Protein AF-A0A9P3NYS7-F1 (afdb_monomer)

Structure (mmCIF, N/CA/C/O backbone):
data_AF-A0A9P3NYS7-F1
#
_entry.id   AF-A0A9P3NYS7-F1
#
loop_
_atom_site.group_PDB
_atom_site.id
_atom_site.type_symbol
_atom_site.label_atom_id
_atom_site.label_alt_id
_atom_site.label_comp_id
_atom_site.label_asym_id
_atom_site.label_entity_id
_atom_site.label_seq_id
_atom_site.pdbx_PDB_ins_code
_atom_site.Cartn_x
_atom_site.Cartn_y
_atom_site.Cartn_z
_atom_site.occupancy
_atom_site.B_iso_or_equiv
_atom_site.auth_seq_id
_atom_site.auth_comp_id
_atom_site.auth_asym_id
_atom_site.auth_atom_id
_atom_site.pdbx_PDB_model_num
ATOM 1 N N . MET A 1 1 ? -21.510 -7.171 -17.165 1.00 50.06 1 MET A N 1
ATOM 2 C CA . MET A 1 1 ? -21.083 -6.187 -18.186 1.00 50.06 1 MET A CA 1
ATOM 3 C C . MET A 1 1 ? -20.053 -5.194 -17.631 1.00 50.06 1 MET A C 1
ATOM 5 O O . MET A 1 1 ? -18.873 -5.410 -17.861 1.00 50.06 1 MET A O 1
ATOM 9 N N . ALA A 1 2 ? -20.423 -4.185 -16.823 1.00 53.31 2 ALA A N 1
ATOM 10 C CA . ALA A 1 2 ? -19.478 -3.144 -16.363 1.00 53.31 2 ALA A CA 1
ATOM 11 C C . ALA A 1 2 ? -18.277 -3.664 -15.539 1.00 53.31 2 ALA A C 1
ATOM 13 O O . ALA A 1 2 ? -17.172 -3.147 -15.650 1.00 53.31 2 ALA A O 1
ATOM 14 N N . ALA A 1 3 ? -18.473 -4.710 -14.734 1.00 45.75 3 ALA A N 1
ATOM 15 C CA . ALA A 1 3 ? -17.411 -5.294 -13.912 1.00 45.75 3 ALA A CA 1
ATOM 16 C C . ALA A 1 3 ? -16.355 -6.063 -14.723 1.00 45.75 3 ALA A C 1
ATOM 18 O O . ALA A 1 3 ? -15.164 -5.930 -14.468 1.00 45.75 3 ALA A O 1
ATOM 19 N N . GLN A 1 4 ? -16.796 -6.824 -15.727 1.00 49.19 4 GLN A N 1
ATOM 20 C CA . GLN A 1 4 ? -15.910 -7.565 -16.630 1.00 49.19 4 GLN A CA 1
ATOM 21 C C . GLN A 1 4 ? -15.131 -6.612 -17.542 1.00 49.19 4 GLN A C 1
ATOM 23 O O . GLN A 1 4 ? -13.936 -6.801 -17.736 1.00 49.19 4 GLN A O 1
ATOM 28 N N . ALA A 1 5 ? -15.771 -5.539 -18.022 1.00 56.69 5 ALA A N 1
ATOM 29 C CA . ALA A 1 5 ? -15.103 -4.507 -18.813 1.00 56.69 5 ALA A CA 1
ATOM 30 C C . ALA A 1 5 ? -13.977 -3.809 -18.027 1.00 56.69 5 ALA A C 1
ATOM 32 O O . ALA A 1 5 ? -12.881 -3.621 -18.548 1.00 56.69 5 ALA A O 1
ATOM 33 N N . LYS A 1 6 ? -14.216 -3.483 -16.749 1.00 51.12 6 LYS A N 1
ATOM 34 C CA . LYS A 1 6 ? -13.203 -2.877 -15.870 1.00 51.12 6 LYS A CA 1
ATOM 35 C C . LYS A 1 6 ? -12.041 -3.831 -15.563 1.00 51.12 6 LYS A C 1
ATOM 37 O O . LYS A 1 6 ? -10.891 -3.403 -15.589 1.00 51.12 6 LYS A O 1
ATOM 42 N N . ALA A 1 7 ? -12.321 -5.114 -15.325 1.00 53.09 7 ALA A N 1
ATOM 43 C CA . ALA A 1 7 ? -11.287 -6.128 -15.102 1.00 53.09 7 ALA A CA 1
ATOM 44 C C . ALA A 1 7 ? -10.420 -6.362 -16.355 1.00 53.09 7 ALA A C 1
ATOM 46 O O . ALA A 1 7 ? -9.194 -6.416 -16.258 1.00 53.09 7 ALA A O 1
ATOM 47 N N . ALA A 1 8 ? -11.044 -6.423 -17.535 1.00 58.38 8 ALA A N 1
ATOM 48 C CA . ALA A 1 8 ? -10.343 -6.557 -18.810 1.00 58.38 8 ALA A CA 1
ATOM 49 C C . ALA A 1 8 ? -9.460 -5.335 -19.115 1.00 58.38 8 ALA A C 1
ATOM 51 O O . ALA A 1 8 ? -8.306 -5.498 -19.507 1.00 58.38 8 ALA A O 1
ATOM 52 N N . ALA A 1 9 ? -9.963 -4.120 -18.870 1.00 62.06 9 ALA A N 1
ATOM 53 C CA . ALA A 1 9 ? -9.181 -2.891 -19.011 1.00 62.06 9 ALA A CA 1
ATOM 54 C C . ALA A 1 9 ? -7.967 -2.878 -18.069 1.00 62.06 9 ALA A C 1
ATOM 56 O O . ALA A 1 9 ? -6.864 -2.506 -18.468 1.00 62.06 9 ALA A O 1
ATOM 57 N N . GLY A 1 10 ? -8.156 -3.347 -16.836 1.00 59.88 10 GLY A N 1
ATOM 58 C CA . GLY A 1 10 ? -7.081 -3.473 -15.868 1.00 59.88 10 GLY A CA 1
ATOM 59 C C . GLY A 1 10 ? -5.980 -4.423 -16.297 1.00 59.88 10 GLY A C 1
ATOM 60 O O . GLY A 1 10 ? -4.806 -4.063 -16.288 1.00 59.88 10 GLY A O 1
ATOM 61 N N . TYR A 1 11 ? -6.362 -5.619 -16.732 1.00 59.53 11 TYR A N 1
ATOM 62 C CA . TYR A 1 11 ? -5.430 -6.600 -17.272 1.00 59.53 11 TYR A CA 1
ATOM 63 C C . TYR A 1 11 ? -4.663 -6.061 -18.489 1.00 59.53 11 TYR A C 1
ATOM 65 O O . TYR A 1 11 ? -3.437 -6.172 -18.547 1.00 59.53 11 TYR A O 1
ATOM 73 N N . ALA A 1 12 ? -5.367 -5.408 -19.419 1.00 66.94 12 ALA A N 1
ATOM 74 C CA . ALA A 1 12 ? -4.769 -4.809 -20.606 1.00 66.94 12 ALA A CA 1
ATOM 75 C C . ALA A 1 12 ? -3.716 -3.750 -20.253 1.00 66.94 12 ALA A C 1
ATOM 77 O O . ALA A 1 12 ? -2.644 -3.755 -20.850 1.00 66.94 12 ALA A O 1
ATOM 78 N N . MET A 1 13 ? -3.968 -2.907 -19.244 1.00 66.19 13 MET A N 1
ATOM 79 C CA . MET A 1 13 ? -2.989 -1.921 -18.770 1.00 66.19 13 MET A CA 1
ATOM 80 C C . MET A 1 13 ? -1.739 -2.567 -18.150 1.00 66.19 13 MET A C 1
ATOM 82 O O . MET A 1 13 ? -0.619 -2.104 -18.381 1.00 66.19 13 MET A O 1
ATOM 86 N N . ARG A 1 14 ? -1.900 -3.661 -17.388 1.00 66.81 14 ARG A N 1
ATOM 87 C CA . ARG A 1 14 ? -0.759 -4.395 -16.806 1.00 66.81 14 ARG A CA 1
ATOM 88 C C . ARG A 1 14 ? 0.144 -4.967 -17.887 1.00 66.81 14 ARG A C 1
ATOM 90 O O . ARG A 1 14 ? 1.363 -4.800 -17.849 1.00 66.81 14 ARG A O 1
ATOM 97 N N . VAL A 1 15 ? -0.482 -5.606 -18.870 1.00 67.19 15 VAL A N 1
ATOM 98 C CA . VAL A 1 15 ? 0.206 -6.205 -20.010 1.00 67.19 15 VAL A CA 1
ATOM 99 C C . VAL A 1 15 ? 0.847 -5.112 -20.860 1.00 67.19 15 VAL A C 1
ATOM 101 O O . VAL A 1 15 ? 2.027 -5.232 -21.172 1.00 67.19 15 VAL A O 1
ATOM 104 N N . SER A 1 16 ? 0.141 -4.013 -21.154 1.00 77.00 16 SER A N 1
ATOM 105 C CA . SER A 1 16 ? 0.661 -2.932 -21.998 1.00 77.00 16 SER A CA 1
ATOM 106 C C . SER A 1 16 ? 1.911 -2.288 -21.404 1.00 77.00 16 SER A C 1
ATOM 108 O O . SER A 1 16 ? 2.883 -2.058 -22.123 1.00 77.00 16 SER A O 1
ATOM 110 N N . PHE A 1 17 ? 1.931 -2.048 -20.089 1.00 80.50 17 PHE A N 1
ATOM 111 C CA . PHE A 1 17 ? 3.100 -1.475 -19.425 1.00 80.50 17 PHE A CA 1
ATOM 112 C C . PHE A 1 17 ? 4.310 -2.419 -19.468 1.00 80.50 17 PHE A C 1
ATOM 114 O O . PHE A 1 17 ? 5.414 -1.988 -19.801 1.00 80.50 17 PHE A O 1
ATOM 121 N N . GLY A 1 18 ? 4.107 -3.712 -19.191 1.00 75.88 18 GLY A N 1
ATOM 122 C CA . GLY A 1 18 ? 5.165 -4.714 -19.318 1.00 75.88 18 GLY A CA 1
ATOM 123 C C . GLY A 1 18 ? 5.665 -4.851 -20.761 1.00 75.88 18 GLY A C 1
ATOM 124 O O . GLY A 1 18 ? 6.870 -4.925 -20.994 1.00 75.88 18 GLY A O 1
ATOM 125 N N . THR A 1 19 ? 4.765 -4.837 -21.750 1.00 84.19 19 THR A N 1
ATOM 126 C CA . THR A 1 19 ? 5.159 -4.869 -23.168 1.00 84.19 19 THR A CA 1
ATOM 127 C C . THR A 1 19 ? 5.900 -3.607 -23.587 1.00 84.19 19 THR A C 1
ATOM 129 O O . THR A 1 19 ? 6.805 -3.698 -24.409 1.00 84.19 19 THR A O 1
ATOM 132 N N . ALA A 1 20 ? 5.587 -2.450 -22.994 1.00 87.50 20 ALA A N 1
ATOM 133 C CA . ALA A 1 20 ? 6.312 -1.209 -23.242 1.00 87.50 20 ALA A CA 1
ATOM 134 C C . ALA A 1 20 ? 7.768 -1.297 -22.759 1.00 87.50 20 ALA A C 1
ATOM 136 O O . ALA A 1 20 ? 8.651 -0.786 -23.444 1.00 87.50 20 ALA A O 1
ATOM 137 N N . LEU A 1 21 ? 8.045 -2.005 -21.653 1.00 88.75 21 LEU A N 1
ATOM 138 C CA . LEU A 1 21 ? 9.420 -2.271 -21.208 1.00 88.75 21 LEU A CA 1
ATOM 139 C C . LEU A 1 21 ? 10.189 -3.063 -22.264 1.00 88.75 21 LEU A C 1
ATOM 141 O O . LEU A 1 21 ? 11.284 -2.672 -22.661 1.00 88.75 21 LEU A O 1
ATOM 145 N N . VAL A 1 22 ? 9.599 -4.161 -22.739 1.00 86.12 22 VAL A N 1
ATOM 146 C CA . VAL A 1 22 ? 10.216 -5.013 -23.763 1.00 86.12 22 VAL A CA 1
ATOM 147 C C . VAL A 1 22 ? 10.411 -4.232 -25.064 1.00 86.12 22 VAL A C 1
ATOM 149 O O . VAL A 1 22 ? 11.496 -4.265 -25.635 1.00 86.12 22 VAL A O 1
ATOM 152 N N . ALA A 1 23 ? 9.402 -3.473 -25.498 1.00 91.25 23 ALA A N 1
ATOM 153 C CA . ALA A 1 23 ? 9.482 -2.631 -26.687 1.00 91.25 23 ALA A CA 1
ATOM 154 C C . ALA A 1 23 ? 10.574 -1.559 -26.557 1.00 91.25 23 ALA A C 1
ATOM 156 O O . ALA A 1 23 ? 11.344 -1.371 -27.493 1.00 91.25 23 ALA A O 1
ATOM 157 N N . SER A 1 24 ? 10.6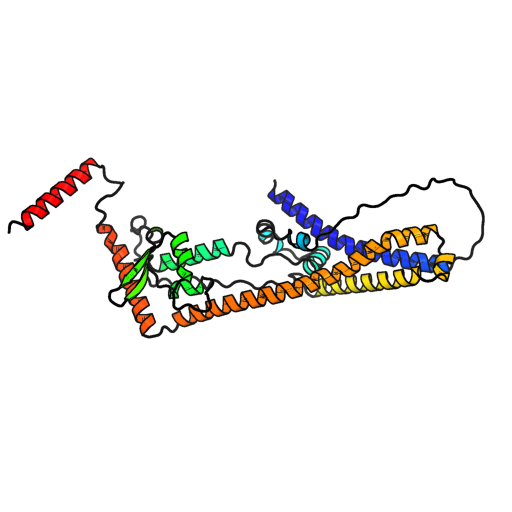94 -0.908 -25.394 1.00 92.12 24 SER A N 1
ATOM 158 C CA . SER A 1 24 ? 11.765 0.054 -25.106 1.00 92.12 24 SER A CA 1
ATOM 159 C C . SER A 1 24 ? 13.138 -0.591 -25.265 1.00 92.12 24 SER A C 1
ATOM 161 O O . SER A 1 24 ? 13.982 -0.053 -25.976 1.00 92.12 24 SER A O 1
ATOM 163 N N . VAL A 1 25 ? 13.350 -1.762 -24.659 1.00 91.94 25 VAL A N 1
ATOM 164 C CA . VAL A 1 25 ? 14.620 -2.495 -24.767 1.00 91.94 25 VAL A CA 1
ATOM 165 C C . VAL A 1 25 ? 14.914 -2.843 -26.226 1.00 91.94 25 VAL A C 1
ATOM 167 O O . VAL A 1 25 ? 16.001 -2.550 -26.716 1.00 91.94 25 VAL A O 1
ATOM 170 N N . VAL A 1 26 ? 13.945 -3.401 -26.955 1.00 93.69 26 VAL A N 1
ATOM 171 C CA . VAL A 1 26 ? 14.122 -3.755 -28.371 1.00 93.69 26 VAL A CA 1
ATOM 172 C C . VAL A 1 26 ? 14.483 -2.521 -29.200 1.00 93.69 26 VAL A C 1
ATOM 174 O O . VAL A 1 26 ? 15.495 -2.535 -29.892 1.00 93.69 26 VAL A O 1
ATOM 177 N N . VAL A 1 27 ? 13.728 -1.426 -29.080 1.00 93.19 27 VAL A N 1
ATOM 178 C CA . VAL A 1 27 ? 13.990 -0.184 -29.827 1.00 93.19 27 VAL A CA 1
ATOM 179 C C . VAL A 1 27 ? 15.383 0.365 -29.521 1.00 93.19 27 VAL A C 1
ATOM 181 O O . VAL A 1 27 ? 16.107 0.737 -30.446 1.00 93.19 27 VAL A O 1
ATOM 184 N N . VAL A 1 28 ? 15.788 0.389 -28.249 1.00 94.00 28 VAL A N 1
ATOM 185 C CA . VAL A 1 28 ? 17.102 0.889 -27.822 1.00 94.00 28 VAL A CA 1
ATOM 186 C C . VAL A 1 28 ? 18.230 0.046 -28.409 1.00 94.00 28 VAL A C 1
ATOM 188 O O . VAL A 1 28 ? 19.128 0.589 -29.050 1.00 94.00 28 VAL A O 1
ATOM 191 N N . TYR A 1 29 ? 18.183 -1.275 -28.243 1.00 92.88 29 TYR A N 1
ATOM 192 C CA . TYR A 1 29 ? 19.268 -2.150 -28.688 1.00 92.88 29 TYR A CA 1
ATOM 193 C C . TYR A 1 29 ? 19.311 -2.307 -30.211 1.00 92.88 29 TYR A C 1
ATOM 195 O O . TYR A 1 29 ? 20.401 -2.340 -30.779 1.00 92.88 29 TYR A O 1
ATOM 203 N N . THR A 1 30 ? 18.163 -2.299 -30.896 1.00 93.12 30 THR A N 1
ATOM 204 C CA . THR A 1 30 ? 18.124 -2.215 -32.363 1.00 93.12 30 THR A CA 1
ATOM 205 C C . THR A 1 30 ? 18.711 -0.892 -32.854 1.00 93.12 30 THR A C 1
ATOM 207 O O . THR A 1 30 ? 19.491 -0.893 -33.801 1.00 93.12 30 THR A O 1
ATOM 210 N N . SER A 1 31 ? 18.419 0.230 -32.189 1.00 91.06 31 SER A N 1
ATOM 211 C CA . SER A 1 31 ? 19.004 1.535 -32.536 1.00 91.06 31 SER A CA 1
ATOM 212 C C . SER A 1 31 ? 20.522 1.546 -32.354 1.00 91.06 31 SER A C 1
ATOM 214 O O . SER A 1 31 ? 21.243 2.001 -33.239 1.00 91.06 31 SER A O 1
ATOM 216 N N . ILE A 1 32 ? 21.024 0.995 -31.243 1.00 90.94 32 ILE A N 1
ATOM 217 C CA . ILE A 1 32 ? 22.466 0.840 -31.002 1.00 90.94 32 ILE A CA 1
ATOM 218 C C . ILE A 1 32 ? 23.101 -0.018 -32.103 1.00 90.94 32 ILE A C 1
ATOM 220 O O . ILE A 1 32 ? 24.104 0.384 -32.690 1.00 90.94 32 ILE A O 1
ATOM 224 N N . PHE A 1 33 ? 22.501 -1.168 -32.422 1.00 88.88 33 PHE A N 1
ATOM 225 C CA . PHE A 1 33 ? 22.996 -2.068 -33.463 1.00 88.88 33 PHE A CA 1
ATOM 226 C C . PHE A 1 33 ? 23.048 -1.394 -34.840 1.00 88.88 33 PHE A C 1
ATOM 228 O O . PHE A 1 33 ? 24.062 -1.494 -35.533 1.00 88.88 33 PHE A O 1
ATOM 235 N N . LEU A 1 34 ? 21.997 -0.663 -35.225 1.00 88.62 34 LEU A N 1
ATOM 236 C CA . LEU A 1 34 ? 21.957 0.085 -36.483 1.00 88.62 34 LEU A CA 1
ATOM 237 C C . LEU A 1 34 ? 23.040 1.165 -36.530 1.00 88.62 34 LEU A C 1
ATOM 239 O O . LEU A 1 34 ? 23.717 1.299 -37.546 1.00 88.62 34 LEU A O 1
ATOM 243 N N . LEU A 1 35 ? 23.262 1.902 -35.438 1.00 86.62 35 LEU A N 1
ATOM 244 C CA . LEU A 1 35 ? 24.331 2.905 -35.361 1.00 86.62 35 LEU A CA 1
ATOM 245 C C . LEU A 1 35 ? 25.737 2.284 -35.430 1.00 86.62 35 LEU A C 1
ATOM 247 O O . LEU A 1 35 ? 26.648 2.913 -35.960 1.00 86.62 35 LEU A O 1
ATOM 251 N N . MET A 1 36 ? 25.928 1.065 -34.916 1.00 84.31 36 MET A N 1
ATOM 252 C CA . MET A 1 36 ? 27.212 0.354 -34.990 1.00 84.31 36 MET A CA 1
ATOM 253 C C . MET A 1 36 ? 27.477 -0.227 -36.383 1.00 84.31 36 MET A C 1
ATOM 255 O O . MET A 1 36 ? 28.570 -0.068 -36.918 1.00 84.31 36 MET A O 1
ATOM 259 N N . THR A 1 37 ? 26.482 -0.871 -36.990 1.00 79.75 37 THR A N 1
ATOM 260 C CA . THR A 1 37 ? 26.612 -1.495 -38.319 1.00 79.75 37 THR A CA 1
ATOM 261 C C . THR A 1 37 ? 26.692 -0.470 -39.446 1.00 79.75 37 THR A C 1
ATOM 263 O O . THR A 1 37 ? 27.529 -0.606 -40.336 1.00 79.75 37 THR A O 1
ATOM 266 N N . SER A 1 38 ? 25.919 0.619 -39.370 1.00 67.06 38 SER A N 1
ATOM 267 C CA . SER A 1 38 ? 26.067 1.754 -40.298 1.00 67.06 38 SER A CA 1
ATOM 268 C C . SER A 1 38 ? 27.411 2.478 -40.155 1.00 67.06 38 SER A C 1
ATOM 270 O O . SER A 1 38 ? 27.811 3.206 -41.058 1.00 67.06 38 SER A O 1
ATOM 272 N N . ALA A 1 39 ? 28.160 2.252 -39.068 1.00 57.91 39 ALA A N 1
ATOM 273 C CA . ALA A 1 39 ? 29.508 2.791 -38.906 1.00 57.91 39 ALA A CA 1
ATOM 274 C C . ALA A 1 39 ? 30.606 1.973 -39.620 1.00 57.91 39 ALA A C 1
ATOM 276 O O . ALA A 1 39 ? 31.753 2.437 -39.644 1.00 57.91 39 ALA A O 1
ATOM 277 N N . GLN A 1 40 ? 30.272 0.798 -40.176 1.00 54.59 40 GLN A N 1
ATOM 278 C CA . GLN A 1 40 ? 31.221 -0.182 -40.729 1.00 54.59 40 GLN A CA 1
ATOM 279 C C . GLN A 1 40 ? 31.037 -0.469 -42.234 1.00 54.59 40 GLN A C 1
ATOM 281 O O . GLN A 1 40 ? 31.823 -1.219 -42.806 1.00 54.59 40 GLN A O 1
ATOM 286 N N . GLY A 1 41 ? 30.031 0.130 -42.880 1.00 47.16 41 GLY A N 1
ATOM 287 C CA . GLY A 1 41 ? 29.792 0.002 -44.318 1.00 47.16 41 GLY A CA 1
ATOM 288 C C . GLY A 1 41 ? 30.393 1.168 -45.094 1.00 47.16 41 GLY A C 1
ATOM 289 O O . GLY A 1 41 ? 29.846 2.266 -45.065 1.00 47.16 41 GLY A O 1
ATOM 290 N N . ASP A 1 42 ? 31.499 0.915 -45.788 1.00 48.31 42 ASP A N 1
ATOM 291 C CA . ASP A 1 42 ? 31.974 1.765 -46.877 1.00 48.31 42 ASP A CA 1
ATOM 292 C C . ASP A 1 42 ? 31.395 1.202 -48.182 1.00 48.31 42 ASP A C 1
ATOM 294 O O . ASP A 1 42 ? 31.680 0.061 -48.554 1.00 48.31 42 ASP A O 1
ATOM 298 N N . SER A 1 43 ? 30.496 1.940 -48.836 1.00 39.06 43 SER A N 1
ATOM 299 C CA . SER A 1 43 ? 30.151 1.738 -50.252 1.00 39.06 43 SER A CA 1
ATOM 300 C C . SER A 1 43 ? 29.484 2.991 -50.815 1.00 39.06 43 SER A C 1
ATOM 302 O O . SER A 1 43 ? 28.388 3.380 -50.407 1.00 39.06 43 SER A O 1
ATOM 304 N N . ASP A 1 44 ? 30.158 3.595 -51.786 1.00 41.03 44 ASP A N 1
ATOM 305 C CA . ASP A 1 44 ? 29.639 4.621 -52.680 1.00 41.03 44 ASP A CA 1
ATOM 306 C C . ASP A 1 44 ? 28.464 4.103 -53.539 1.00 41.03 44 ASP A C 1
ATOM 308 O O . ASP A 1 44 ? 28.528 3.015 -54.102 1.00 41.03 44 ASP A O 1
ATOM 312 N N . GLU A 1 45 ? 27.393 4.891 -53.694 1.00 42.38 45 GLU A N 1
ATOM 313 C CA . GLU A 1 45 ? 27.116 5.678 -54.913 1.00 42.38 45 GLU A CA 1
ATOM 314 C C . GLU A 1 45 ? 25.650 6.178 -55.017 1.00 42.38 45 GLU A C 1
ATOM 316 O O . GLU A 1 45 ? 24.679 5.432 -55.017 1.00 42.38 45 GLU A O 1
ATOM 321 N N . ARG A 1 46 ? 25.565 7.501 -55.241 1.00 41.00 46 ARG A N 1
ATOM 322 C CA . ARG A 1 46 ? 24.702 8.255 -56.182 1.00 41.00 46 ARG A CA 1
ATOM 323 C C . ARG A 1 46 ? 23.175 8.373 -55.981 1.00 41.00 46 ARG A C 1
ATOM 325 O O . ARG A 1 46 ? 22.370 7.558 -56.401 1.00 41.00 46 ARG A O 1
ATOM 332 N N . ARG A 1 47 ? 22.827 9.606 -55.574 1.00 41.50 47 ARG A N 1
ATOM 333 C CA . ARG A 1 47 ? 21.865 10.565 -56.180 1.00 41.50 47 ARG A CA 1
ATOM 334 C C . ARG A 1 47 ? 20.521 10.025 -56.705 1.00 41.50 47 ARG A C 1
ATOM 336 O O . ARG A 1 47 ? 20.428 9.537 -57.823 1.00 41.50 47 ARG A O 1
ATOM 343 N N . GLY A 1 48 ? 19.448 10.431 -56.022 1.00 35.81 48 GLY A N 1
ATOM 344 C CA . GLY A 1 48 ? 18.099 10.535 -56.586 1.00 35.81 48 GLY A CA 1
ATOM 345 C C . GLY A 1 48 ? 17.250 11.556 -55.824 1.00 35.81 48 GLY A C 1
ATOM 346 O O . GLY A 1 48 ? 17.130 11.483 -54.610 1.00 35.81 48 GLY A O 1
ATOM 347 N N . ARG A 1 49 ? 16.717 12.551 -56.542 1.00 42.56 49 ARG A N 1
ATOM 348 C CA . ARG A 1 49 ? 15.923 13.694 -56.052 1.00 42.56 49 ARG A CA 1
ATOM 349 C C . ARG A 1 49 ? 14.584 13.270 -55.431 1.00 42.56 49 ARG A C 1
ATOM 351 O O . ARG A 1 49 ? 13.891 12.440 -56.003 1.00 42.56 49 ARG A O 1
ATOM 358 N N . GLY A 1 50 ? 14.141 13.984 -54.393 1.00 33.38 50 GLY A N 1
ATOM 359 C CA . GLY A 1 50 ? 12.753 13.942 -53.920 1.00 33.38 50 GLY A CA 1
ATOM 360 C C . GLY A 1 50 ? 12.395 15.142 -53.043 1.00 33.38 50 GLY A C 1
ATOM 361 O O . GLY A 1 50 ? 12.904 15.278 -51.938 1.00 33.38 50 GLY A O 1
ATOM 362 N N . ARG A 1 51 ? 11.538 16.027 -53.567 1.00 42.59 51 ARG A N 1
ATOM 363 C CA . ARG A 1 51 ? 10.881 17.144 -52.862 1.00 42.59 51 ARG A CA 1
ATOM 364 C C . ARG A 1 51 ? 10.043 16.623 -51.687 1.00 42.59 51 ARG A C 1
ATOM 366 O O . ARG A 1 51 ? 9.317 15.652 -51.859 1.00 42.59 51 ARG A O 1
ATOM 373 N N . GLY A 1 52 ? 10.042 17.338 -50.562 1.00 32.47 52 GLY A N 1
ATOM 374 C CA . GLY A 1 52 ? 9.129 17.077 -49.449 1.00 32.47 52 GLY A CA 1
ATOM 375 C C . GLY A 1 52 ? 9.029 18.268 -48.501 1.00 32.47 52 GLY A C 1
ATOM 376 O O . GLY A 1 52 ? 10.035 18.804 -48.058 1.00 32.47 52 GLY A O 1
ATOM 377 N N . HIS A 1 53 ? 7.801 18.705 -48.269 1.00 34.59 53 HIS A N 1
ATOM 378 C CA . HIS A 1 53 ? 7.360 19.919 -47.590 1.00 34.59 53 HIS A CA 1
ATOM 379 C C . HIS A 1 53 ? 7.600 19.857 -46.065 1.00 34.59 53 HIS A C 1
ATOM 381 O O . HIS A 1 53 ? 7.293 18.847 -45.436 1.00 34.59 53 HIS A O 1
ATOM 387 N N . TYR A 1 54 ? 8.112 20.935 -45.460 1.00 34.28 54 TYR A N 1
ATOM 388 C CA . TYR A 1 54 ? 8.254 21.061 -44.004 1.00 34.28 54 TYR A CA 1
ATOM 389 C C . TYR A 1 54 ? 6.918 21.482 -43.373 1.00 34.28 54 TYR A C 1
ATOM 391 O O . TYR A 1 54 ? 6.514 22.634 -43.505 1.00 34.28 54 TYR A O 1
ATOM 399 N N . HIS A 1 55 ? 6.270 20.583 -42.628 1.00 32.50 55 HIS A N 1
ATOM 400 C CA . HIS A 1 55 ? 5.218 20.941 -41.672 1.00 32.50 55 HIS A CA 1
ATOM 401 C C . HIS A 1 55 ? 5.772 20.912 -40.244 1.00 32.50 55 HIS A C 1
ATOM 403 O O . HIS A 1 55 ? 6.310 19.907 -39.787 1.00 32.50 55 HIS A O 1
ATOM 409 N N . HIS A 1 56 ? 5.624 22.030 -39.533 1.00 34.41 56 HIS A N 1
ATOM 410 C CA . HIS A 1 56 ? 5.812 22.110 -38.088 1.00 34.41 56 HIS A CA 1
ATOM 411 C C . HIS A 1 56 ? 4.678 21.354 -37.380 1.00 34.41 56 HIS A C 1
ATOM 413 O O . HIS A 1 56 ? 3.537 21.809 -37.400 1.00 34.41 56 HIS A O 1
ATOM 419 N N . TYR A 1 57 ? 4.992 20.244 -36.709 1.00 32.28 57 TYR A N 1
ATOM 420 C CA . TYR A 1 57 ? 4.112 19.653 -35.699 1.00 32.28 57 TYR A CA 1
ATOM 421 C C . TYR A 1 57 ? 4.630 20.008 -34.305 1.00 32.28 57 TYR A C 1
ATOM 423 O O . TYR A 1 57 ? 5.608 19.451 -33.810 1.00 32.28 57 TYR A O 1
ATOM 431 N N . ARG A 1 58 ? 3.944 20.958 -33.668 1.00 35.22 58 ARG A N 1
ATOM 432 C CA . ARG A 1 58 ? 4.006 21.200 -32.227 1.00 35.22 58 ARG A CA 1
ATOM 433 C C . ARG A 1 58 ? 3.190 20.087 -31.563 1.00 35.22 58 ARG A C 1
ATOM 435 O O . ARG A 1 58 ? 1.966 20.088 -31.656 1.00 35.22 58 ARG A O 1
ATOM 442 N N . GLY A 1 59 ? 3.873 19.100 -30.987 1.00 29.41 59 GLY A N 1
ATOM 443 C CA . GLY A 1 59 ? 3.239 17.992 -30.269 1.00 29.41 59 GLY A CA 1
ATOM 444 C C . GLY A 1 59 ? 2.497 18.463 -29.008 1.00 29.41 59 GLY A C 1
ATOM 445 O O . GLY A 1 59 ? 2.812 19.535 -28.482 1.00 29.41 59 GLY A O 1
ATOM 446 N N . PRO A 1 60 ? 1.512 17.690 -28.517 1.00 29.78 60 PRO A N 1
ATOM 447 C CA . PRO A 1 60 ? 0.705 18.079 -27.371 1.00 29.78 60 PRO A CA 1
ATOM 448 C C . PRO A 1 60 ? 1.573 18.137 -26.113 1.00 29.78 60 PRO A C 1
ATOM 450 O O . PRO A 1 60 ? 2.243 17.169 -25.755 1.00 29.78 60 PRO A O 1
ATOM 453 N N . THR A 1 61 ? 1.548 19.270 -25.418 1.00 31.59 61 THR A N 1
ATOM 454 C CA . THR A 1 61 ? 2.072 19.379 -24.056 1.00 31.59 61 THR A CA 1
ATOM 455 C C . THR A 1 61 ? 1.082 18.704 -23.115 1.00 31.59 61 THR A C 1
ATOM 457 O O . THR A 1 61 ? 0.108 19.319 -22.683 1.00 31.59 61 THR A O 1
ATOM 460 N N . PHE A 1 62 ? 1.308 17.425 -22.820 1.00 29.23 62 PHE A N 1
ATOM 461 C CA . PHE A 1 62 ? 0.623 16.756 -21.721 1.00 29.23 62 PHE A CA 1
ATOM 462 C C . PHE A 1 62 ? 1.238 17.246 -20.411 1.00 29.23 62 PHE A C 1
ATOM 464 O O . PHE A 1 62 ? 2.329 16.832 -20.021 1.00 29.23 62 PHE A O 1
ATOM 471 N N . PHE A 1 63 ? 0.544 18.163 -19.741 1.00 31.50 63 PHE A N 1
ATOM 472 C CA . PHE A 1 63 ? 0.788 18.434 -18.332 1.00 31.50 63 PHE A CA 1
ATOM 473 C C . PHE A 1 63 ? 0.326 17.206 -17.541 1.00 31.50 63 PHE A C 1
ATOM 475 O O . PHE A 1 63 ? -0.859 17.041 -17.271 1.00 31.50 63 PHE A O 1
ATOM 482 N N . PHE A 1 64 ? 1.261 16.315 -17.209 1.00 32.88 64 PHE A N 1
ATOM 483 C CA . PHE A 1 64 ? 1.037 15.291 -16.196 1.00 32.88 64 PHE A CA 1
ATOM 484 C C . PHE A 1 64 ? 1.128 15.960 -14.828 1.00 32.88 64 PHE A C 1
ATOM 486 O O . PHE A 1 64 ? 2.205 16.378 -14.402 1.00 32.88 64 PHE A O 1
ATOM 493 N N . ASN A 1 65 ? -0.003 16.076 -14.139 1.00 29.77 65 ASN A N 1
ATOM 494 C CA . ASN A 1 65 ? 0.002 16.411 -12.727 1.00 29.77 65 ASN A CA 1
ATOM 495 C C . ASN A 1 65 ? 0.395 15.147 -11.950 1.00 29.77 65 ASN A C 1
ATOM 497 O O . ASN A 1 65 ? -0.277 14.123 -12.035 1.00 29.77 65 ASN A O 1
ATOM 501 N N . VAL A 1 66 ? 1.504 15.189 -11.212 1.00 36.47 66 VAL A N 1
ATOM 502 C CA . VAL A 1 66 ? 2.015 14.037 -10.441 1.00 36.47 66 VAL A CA 1
ATOM 503 C C . VAL A 1 66 ? 1.028 13.617 -9.342 1.00 36.47 66 VAL A C 1
ATOM 505 O O . VAL A 1 66 ? 1.016 12.461 -8.928 1.00 36.47 66 VAL A O 1
ATOM 508 N N . ALA A 1 67 ? 0.155 14.541 -8.923 1.00 38.12 67 ALA A N 1
ATOM 509 C CA . ALA A 1 67 ? -0.942 14.279 -8.000 1.00 38.12 67 ALA A CA 1
ATOM 510 C C . ALA A 1 67 ? -2.106 13.488 -8.636 1.00 38.12 67 ALA A C 1
ATOM 512 O O . ALA A 1 67 ? -2.815 12.799 -7.913 1.00 38.12 67 ALA A O 1
ATOM 513 N N . ASP A 1 68 ? -2.264 13.497 -9.968 1.00 37.72 68 ASP A N 1
ATOM 514 C CA . ASP A 1 68 ? -3.285 12.697 -10.676 1.00 37.72 68 ASP A CA 1
ATOM 515 C C . ASP A 1 68 ? -2.862 11.236 -10.901 1.00 37.72 68 ASP A C 1
ATOM 517 O O . ASP A 1 68 ? -3.690 10.385 -11.221 1.00 37.72 68 ASP A O 1
ATOM 521 N N . LEU A 1 69 ? -1.591 10.888 -10.658 1.00 45.19 69 LEU A N 1
ATOM 522 C CA . LEU A 1 69 ? -1.146 9.488 -10.622 1.00 45.19 69 LEU A CA 1
ATOM 523 C C . LEU A 1 69 ? -1.727 8.732 -9.406 1.00 45.19 69 LEU A C 1
ATOM 525 O O . LEU A 1 69 ? -1.753 7.502 -9.387 1.00 45.19 69 LEU A O 1
ATOM 529 N N . LEU A 1 70 ? -2.239 9.466 -8.409 1.00 44.84 70 LEU A N 1
ATOM 530 C CA . LEU A 1 70 ? -2.920 8.939 -7.222 1.00 44.84 70 LEU A CA 1
ATOM 531 C C . LEU A 1 70 ? -4.407 8.613 -7.473 1.00 44.84 70 LEU A C 1
ATOM 533 O O . LEU A 1 70 ? -5.046 7.998 -6.623 1.00 44.84 70 LEU A O 1
ATOM 537 N N . TRP A 1 71 ? -4.959 8.948 -8.649 1.00 41.06 71 TRP A N 1
ATOM 538 C CA . TRP A 1 71 ? -6.363 8.685 -9.014 1.00 41.06 71 TRP A CA 1
ATOM 539 C C . TRP A 1 71 ? -6.660 7.198 -9.322 1.00 41.06 71 TRP A C 1
ATOM 541 O O . TRP A 1 71 ? -7.812 6.813 -9.514 1.00 41.06 71 TRP A O 1
ATOM 551 N N . TYR A 1 72 ? -5.637 6.328 -9.329 1.00 40.81 72 TYR A N 1
ATOM 552 C CA . TYR A 1 72 ? -5.772 4.862 -9.439 1.00 40.81 72 TYR A CA 1
ATOM 553 C C . TYR A 1 72 ? -6.194 4.187 -8.110 1.00 40.81 72 TYR A C 1
ATOM 555 O O . TYR A 1 72 ? -6.323 2.967 -8.035 1.00 40.81 72 TYR A O 1
ATOM 563 N N . TRP A 1 73 ? -6.459 4.977 -7.064 1.00 46.53 73 TRP A N 1
ATOM 564 C CA . TRP A 1 73 ? -6.931 4.546 -5.744 1.00 46.53 73 TRP A CA 1
ATOM 565 C C . TRP A 1 73 ? -8.474 4.514 -5.650 1.00 46.53 73 TRP A C 1
ATOM 567 O O . TRP A 1 73 ? -9.047 4.999 -4.679 1.00 46.53 73 TRP A O 1
ATOM 577 N N . ASP A 1 74 ? -9.181 3.968 -6.650 1.00 41.72 74 ASP A N 1
ATOM 578 C CA . ASP A 1 74 ? -10.629 3.697 -6.531 1.00 41.72 74 ASP A CA 1
ATOM 579 C C . ASP A 1 74 ? -10.849 2.445 -5.645 1.00 41.72 74 ASP A C 1
ATOM 581 O O . ASP A 1 74 ? -10.450 1.341 -6.045 1.00 41.72 74 ASP A O 1
ATOM 585 N N . PRO A 1 75 ? -11.516 2.559 -4.474 1.00 40.62 75 PRO A N 1
ATOM 586 C CA . PRO A 1 75 ? -11.804 1.436 -3.572 1.00 40.62 75 PRO A CA 1
ATOM 587 C C . PRO A 1 75 ? -12.592 0.288 -4.227 1.00 40.62 75 PRO A C 1
ATOM 589 O O . PRO A 1 75 ? -12.628 -0.828 -3.712 1.00 40.62 75 PRO A O 1
ATOM 592 N N . GLY A 1 76 ? -13.256 0.530 -5.362 1.00 41.34 76 GLY A N 1
ATOM 593 C CA . GLY A 1 76 ? -14.035 -0.486 -6.070 1.00 41.34 76 GLY A CA 1
ATOM 594 C C . GLY A 1 76 ? -13.237 -1.393 -7.015 1.00 41.34 76 GLY A C 1
ATOM 595 O O . GLY A 1 76 ? -13.744 -2.451 -7.403 1.00 41.34 76 GLY A O 1
ATOM 596 N N . TYR A 1 77 ? -12.023 -1.000 -7.414 1.00 46.16 77 TYR A N 1
ATOM 597 C CA . TYR A 1 77 ? -11.274 -1.674 -8.480 1.00 46.16 77 TYR A CA 1
ATOM 598 C C . TYR A 1 77 ? -10.554 -2.945 -7.996 1.00 46.16 77 TYR A C 1
ATOM 600 O O . TYR A 1 77 ? -10.607 -3.985 -8.657 1.00 46.16 77 TYR A O 1
ATOM 608 N N . HIS A 1 78 ? -9.966 -2.911 -6.797 1.00 46.84 78 HIS A N 1
ATOM 609 C CA . HIS A 1 78 ? -9.250 -4.056 -6.220 1.00 46.84 78 HIS A CA 1
ATOM 610 C C . HIS A 1 78 ? -10.173 -5.125 -5.618 1.00 46.84 78 HIS A C 1
ATOM 612 O O . HIS A 1 78 ? -9.819 -6.306 -5.629 1.00 46.84 78 HIS A O 1
ATOM 618 N N . ARG A 1 79 ? -11.388 -4.746 -5.190 1.00 49.38 79 ARG A N 1
ATOM 619 C CA . ARG A 1 79 ? -12.352 -5.647 -4.532 1.00 49.38 79 ARG A CA 1
ATOM 620 C C . ARG A 1 79 ? -12.676 -6.904 -5.331 1.00 49.38 79 ARG A C 1
ATOM 622 O O . ARG A 1 79 ? -12.912 -7.962 -4.761 1.00 49.38 79 ARG A O 1
ATOM 629 N N . ARG A 1 80 ? -12.737 -6.776 -6.661 1.00 45.72 80 ARG A N 1
ATOM 630 C CA . ARG A 1 80 ? -13.214 -7.839 -7.562 1.00 45.72 80 ARG A CA 1
ATOM 631 C C . ARG A 1 80 ? -12.096 -8.610 -8.256 1.00 45.72 80 ARG A C 1
ATOM 633 O O . ARG A 1 80 ? -12.317 -9.728 -8.691 1.00 45.72 80 ARG A O 1
ATOM 640 N N . VAL A 1 81 ? -10.911 -8.014 -8.353 1.00 47.59 81 VAL A N 1
ATOM 641 C CA . VAL A 1 81 ? -9.760 -8.595 -9.059 1.00 47.59 81 VAL A CA 1
ATOM 642 C C . VAL A 1 81 ? -8.912 -9.470 -8.120 1.00 47.59 81 VAL A C 1
ATOM 644 O O . VAL A 1 81 ? -8.236 -10.390 -8.573 1.00 47.59 81 VAL A O 1
ATOM 647 N N . ARG A 1 82 ? -8.988 -9.239 -6.800 1.00 48.47 82 ARG A N 1
ATOM 648 C CA . ARG A 1 82 ? -8.219 -9.981 -5.789 1.00 48.47 82 ARG A CA 1
ATOM 649 C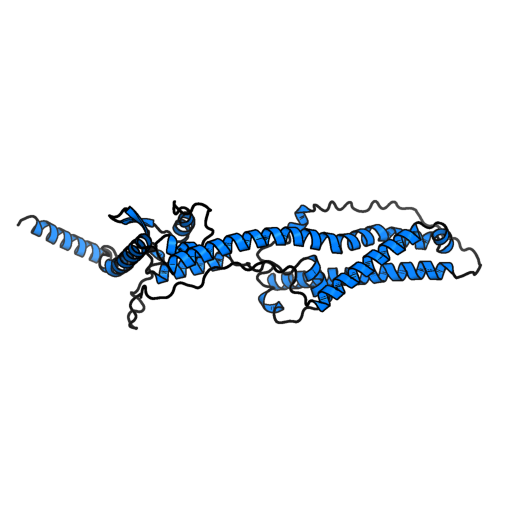 C . ARG A 1 82 ? -8.658 -11.442 -5.618 1.00 48.47 82 ARG A C 1
ATOM 651 O O . ARG A 1 82 ? -7.804 -12.288 -5.382 1.00 48.47 82 ARG A O 1
ATOM 658 N N . SER A 1 83 ? -9.951 -11.751 -5.763 1.00 46.81 83 SER A N 1
ATOM 659 C CA . SER A 1 83 ? -10.481 -13.101 -5.502 1.00 46.81 83 SER A CA 1
ATOM 660 C C . SER A 1 83 ? -10.163 -14.126 -6.595 1.00 46.81 83 SER A C 1
ATOM 662 O O . SER A 1 83 ? -10.035 -15.304 -6.287 1.00 46.81 83 SER A O 1
ATOM 664 N N . GLU A 1 84 ? -10.016 -13.705 -7.856 1.00 43.41 84 GLU A N 1
ATOM 665 C CA . GLU A 1 84 ? -9.710 -14.621 -8.971 1.00 43.41 84 GLU A CA 1
ATOM 666 C C . GLU A 1 84 ? -8.204 -14.741 -9.265 1.00 43.41 84 GLU A C 1
ATOM 668 O O . GLU A 1 84 ? -7.759 -15.774 -9.760 1.00 43.41 84 GLU A O 1
ATOM 673 N N . LEU A 1 85 ? -7.392 -13.722 -8.948 1.00 47.81 85 LEU A N 1
ATOM 674 C CA . LEU A 1 85 ? -5.968 -13.698 -9.315 1.00 47.81 85 LEU A CA 1
ATOM 675 C C . LEU A 1 85 ? -5.015 -14.316 -8.282 1.00 47.81 85 LEU A C 1
ATOM 677 O O . LEU A 1 85 ? -3.904 -14.671 -8.660 1.00 47.81 85 LEU A O 1
ATOM 681 N N . GLN A 1 86 ? -5.413 -14.491 -7.016 1.00 48.41 86 GLN A N 1
ATOM 682 C CA . GLN A 1 86 ? -4.543 -15.126 -6.007 1.00 48.41 86 GLN A CA 1
ATOM 683 C C . GLN A 1 86 ? -4.239 -16.608 -6.299 1.00 48.41 86 GLN A C 1
ATOM 685 O O . GLN A 1 86 ? -3.279 -17.149 -5.761 1.00 48.41 86 GLN A O 1
ATOM 690 N N . LEU A 1 87 ? -5.029 -17.260 -7.159 1.00 47.59 87 LEU A N 1
ATOM 691 C CA . LEU A 1 87 ? -4.870 -18.677 -7.502 1.00 47.59 87 LEU A CA 1
ATOM 692 C C . LEU A 1 87 ? -4.031 -18.920 -8.765 1.00 47.59 87 LEU A C 1
ATOM 694 O O . LEU A 1 87 ? -3.720 -20.069 -9.072 1.00 47.59 87 LEU A O 1
ATOM 698 N N . ARG A 1 88 ? -3.662 -17.869 -9.511 1.00 61.25 88 ARG A N 1
ATOM 699 C CA . ARG A 1 88 ? -2.914 -17.995 -10.768 1.00 61.25 88 ARG A CA 1
ATOM 700 C C . ARG A 1 88 ? -1.505 -17.439 -10.610 1.00 61.25 88 ARG A C 1
ATOM 702 O O . ARG A 1 88 ? -1.316 -16.326 -10.131 1.00 61.25 88 ARG A O 1
ATOM 709 N N . GLU A 1 89 ? -0.508 -18.190 -11.073 1.00 66.12 89 GLU A N 1
ATOM 710 C CA . GLU A 1 89 ? 0.859 -17.680 -11.147 1.00 66.12 89 GLU A CA 1
ATOM 711 C C . GLU A 1 89 ? 0.930 -16.433 -12.039 1.00 66.12 89 GLU A C 1
ATOM 713 O O . GLU A 1 89 ? 0.552 -16.471 -13.213 1.00 66.12 89 GLU A O 1
ATOM 718 N N . MET A 1 90 ? 1.457 -15.336 -11.487 1.00 68.44 90 MET A N 1
ATOM 719 C CA . MET A 1 90 ? 1.607 -14.072 -12.212 1.00 68.44 90 MET A CA 1
ATOM 720 C C . MET A 1 90 ? 2.513 -14.246 -13.429 1.00 68.44 90 MET A C 1
ATOM 722 O O . MET A 1 90 ? 3.605 -14.823 -13.332 1.00 68.44 90 MET A O 1
ATOM 726 N N . THR A 1 91 ? 2.118 -13.699 -14.574 1.00 80.56 91 THR A N 1
ATOM 727 C CA . THR A 1 91 ? 2.996 -13.663 -15.754 1.00 80.56 91 THR A CA 1
ATOM 728 C C . THR A 1 91 ? 4.181 -12.710 -15.535 1.00 80.56 91 THR A C 1
ATOM 730 O O . THR A 1 91 ? 4.197 -11.909 -14.596 1.00 80.56 91 THR A O 1
ATOM 733 N N . PHE A 1 92 ? 5.219 -12.780 -16.380 1.00 82.50 92 PHE A N 1
ATOM 734 C CA . PHE A 1 92 ? 6.358 -11.852 -16.282 1.00 82.50 92 PHE A CA 1
ATOM 735 C C . PHE A 1 92 ? 5.912 -10.388 -16.421 1.00 82.50 92 PHE A C 1
ATOM 737 O O . PHE A 1 92 ? 6.316 -9.547 -15.626 1.00 82.50 92 PHE A O 1
ATOM 744 N N . LEU A 1 93 ? 5.024 -10.093 -17.374 1.00 78.25 93 LEU A N 1
ATOM 745 C CA . LEU A 1 93 ? 4.522 -8.736 -17.611 1.00 78.25 93 LEU A CA 1
ATOM 746 C C . LEU A 1 93 ? 3.688 -8.222 -16.428 1.00 78.25 93 LEU A C 1
ATOM 748 O O . LEU A 1 93 ? 3.850 -7.079 -16.008 1.00 78.25 93 LEU A O 1
ATOM 752 N N . GLU A 1 94 ? 2.868 -9.087 -15.826 1.00 75.06 94 GLU A N 1
ATOM 753 C CA . GLU A 1 94 ? 2.160 -8.776 -14.578 1.00 75.06 94 GLU A CA 1
ATOM 754 C C . GLU A 1 94 ? 3.125 -8.554 -13.409 1.00 75.06 94 GLU A C 1
ATOM 756 O O . GLU A 1 94 ? 2.886 -7.681 -12.581 1.00 75.06 94 GLU A O 1
ATOM 761 N N . SER A 1 95 ? 4.237 -9.293 -13.362 1.00 82.81 95 SER A N 1
ATOM 762 C CA . SER A 1 95 ? 5.281 -9.118 -12.344 1.00 82.81 95 SER A CA 1
ATOM 763 C C . SER A 1 95 ? 6.002 -7.775 -12.494 1.00 82.81 95 SER A C 1
ATOM 765 O O . SER A 1 95 ? 6.276 -7.114 -11.495 1.00 82.81 95 SER A O 1
ATOM 767 N N . VAL A 1 96 ? 6.272 -7.341 -13.733 1.00 81.75 96 VAL A N 1
ATOM 768 C CA . VAL A 1 96 ? 6.822 -6.007 -14.035 1.00 81.75 96 VAL A CA 1
ATOM 769 C C . VAL A 1 96 ? 5.855 -4.917 -13.572 1.00 81.75 96 VAL A C 1
ATOM 771 O O . VAL A 1 96 ? 6.266 -3.967 -12.909 1.00 81.75 96 VAL A O 1
ATOM 774 N N . PHE A 1 97 ? 4.564 -5.068 -13.873 1.00 83.50 97 PHE A N 1
ATOM 775 C CA . PHE A 1 97 ? 3.546 -4.125 -13.418 1.00 83.50 97 PHE A CA 1
ATOM 776 C C . PHE A 1 97 ? 3.445 -4.081 -11.886 1.00 83.50 97 PHE A C 1
ATOM 778 O O . PHE A 1 97 ? 3.476 -2.999 -11.307 1.00 83.50 97 PHE A O 1
ATOM 785 N N . SER A 1 98 ? 3.370 -5.241 -11.227 1.00 81.88 98 SER A N 1
ATOM 786 C CA . SER A 1 98 ? 3.315 -5.365 -9.763 1.00 81.88 98 SER A CA 1
ATOM 787 C C . SER A 1 98 ? 4.536 -4.737 -9.088 1.00 81.88 98 SER A C 1
ATOM 789 O O . SER A 1 98 ? 4.407 -4.056 -8.074 1.00 81.88 98 SER A O 1
ATOM 791 N N . PHE A 1 99 ? 5.725 -4.878 -9.676 1.00 88.00 99 PHE A N 1
ATOM 792 C CA . PHE A 1 99 ? 6.926 -4.214 -9.178 1.00 88.00 99 PHE A CA 1
ATOM 793 C C . PHE A 1 99 ? 6.797 -2.680 -9.200 1.00 88.00 99 PHE A C 1
ATOM 795 O O . PHE A 1 99 ? 7.085 -2.025 -8.195 1.00 88.00 99 PHE A O 1
ATOM 802 N N . VAL A 1 100 ? 6.338 -2.105 -10.316 1.00 85.50 100 VAL A N 1
ATOM 803 C CA . VAL A 1 100 ? 6.245 -0.645 -10.483 1.00 85.50 100 VAL A CA 1
ATOM 804 C C . VAL A 1 100 ? 5.078 -0.060 -9.681 1.00 85.50 100 VAL A C 1
ATOM 806 O O . VAL A 1 100 ? 5.278 0.874 -8.902 1.00 85.50 100 VAL A O 1
ATOM 809 N N . PHE A 1 101 ? 3.880 -0.629 -9.816 1.00 82.06 101 PHE A N 1
ATOM 810 C CA . PHE A 1 101 ? 2.633 -0.045 -9.310 1.00 82.06 101 PHE A CA 1
ATOM 811 C C . PHE A 1 101 ? 2.072 -0.727 -8.054 1.00 82.06 101 PHE A C 1
ATOM 813 O O . PHE A 1 101 ? 1.325 -0.097 -7.309 1.00 82.06 101 PHE A O 1
ATOM 820 N N . GLY A 1 102 ? 2.452 -1.974 -7.771 1.00 81.88 102 GLY A N 1
ATOM 821 C CA . GLY A 1 102 ? 1.888 -2.774 -6.680 1.00 81.88 102 GLY A CA 1
ATOM 822 C C . GLY A 1 102 ? 0.588 -3.497 -7.047 1.00 81.88 102 GLY A C 1
ATOM 823 O O . GLY A 1 102 ? 0.111 -3.439 -8.183 1.00 81.88 102 GLY A O 1
ATOM 824 N N . ASP A 1 103 ? 0.019 -4.191 -6.059 1.00 78.25 103 ASP A N 1
ATOM 825 C CA . ASP A 1 103 ? -1.070 -5.162 -6.263 1.00 78.25 103 ASP A CA 1
ATOM 826 C C . ASP A 1 103 ? -2.432 -4.717 -5.695 1.00 78.25 103 ASP A C 1
ATOM 828 O O . ASP A 1 103 ? -3.467 -5.322 -5.996 1.00 78.25 103 ASP A O 1
ATOM 832 N N . GLY A 1 104 ? -2.461 -3.591 -4.976 1.00 75.19 104 GLY A N 1
ATOM 833 C CA . GLY A 1 104 ? -3.671 -2.968 -4.432 1.00 75.19 104 GLY A CA 1
ATOM 834 C C . GLY A 1 104 ? -3.741 -2.958 -2.911 1.00 75.19 104 GLY A C 1
ATOM 835 O O . GLY A 1 104 ? -2.822 -3.411 -2.235 1.00 75.19 104 GLY A O 1
ATOM 836 N N . ASP A 1 105 ? -4.848 -2.430 -2.381 1.00 78.38 105 ASP A N 1
ATOM 837 C CA . ASP A 1 105 ? -5.057 -2.296 -0.936 1.00 78.38 105 ASP A CA 1
ATOM 838 C C . ASP A 1 105 ? -5.297 -3.661 -0.263 1.00 78.38 105 ASP A C 1
ATOM 840 O O . ASP A 1 105 ? -6.315 -4.318 -0.538 1.00 78.38 105 ASP A O 1
ATOM 844 N N . PRO A 1 106 ? -4.404 -4.111 0.646 1.00 81.00 106 PRO A N 1
ATOM 845 C CA . PRO A 1 106 ? -4.594 -5.355 1.375 1.00 81.00 106 PRO A CA 1
ATOM 846 C C . PRO A 1 106 ? -5.762 -5.284 2.371 1.00 81.00 106 PRO A C 1
ATOM 848 O O . PRO A 1 106 ? -6.249 -6.340 2.783 1.00 81.00 106 PRO A O 1
ATOM 851 N N . ASN A 1 107 ? -6.226 -4.082 2.717 1.00 82.69 107 ASN A N 1
ATOM 852 C CA . ASN A 1 107 ? -7.294 -3.800 3.670 1.00 82.69 107 ASN A CA 1
ATOM 853 C C . ASN A 1 107 ? -8.576 -3.282 2.994 1.00 82.69 107 ASN A C 1
ATOM 855 O O . ASN A 1 107 ? -9.397 -2.652 3.663 1.00 82.69 107 ASN A O 1
ATOM 859 N N . ASP A 1 108 ? -8.794 -3.536 1.698 1.00 79.19 108 ASP A N 1
ATOM 860 C CA . ASP A 1 108 ? -10.090 -3.209 1.088 1.00 79.19 108 ASP A CA 1
ATOM 861 C C . ASP A 1 108 ? -11.240 -3.899 1.844 1.00 79.19 108 ASP A C 1
ATOM 863 O O . ASP A 1 108 ? -11.136 -5.039 2.299 1.00 79.19 108 ASP A O 1
ATOM 867 N N . GLY A 1 109 ? -12.348 -3.184 2.019 1.00 79.69 109 GLY A N 1
ATOM 868 C CA . GLY A 1 109 ? -13.470 -3.657 2.828 1.00 79.69 109 GLY A CA 1
ATOM 869 C C . GLY A 1 109 ? -13.236 -3.601 4.346 1.00 79.69 109 GLY A C 1
ATOM 870 O O . GLY A 1 109 ? -14.083 -4.079 5.107 1.00 79.69 109 GLY A O 1
ATOM 871 N N . ARG A 1 110 ? -12.114 -3.019 4.802 1.00 85.81 110 ARG A N 1
ATOM 872 C CA . ARG A 1 110 ? -11.742 -2.855 6.220 1.00 85.81 110 ARG A CA 1
ATOM 873 C C . ARG A 1 110 ? -12.885 -2.342 7.071 1.00 85.81 110 ARG A C 1
ATOM 875 O O . ARG A 1 110 ? -13.143 -2.890 8.134 1.00 85.81 110 ARG A O 1
ATOM 882 N N . GLU A 1 111 ? -13.547 -1.289 6.612 1.00 86.81 111 GLU A N 1
ATOM 883 C CA . GLU A 1 111 ? -14.542 -0.583 7.410 1.00 86.81 111 GLU A CA 1
ATOM 884 C C . GLU A 1 111 ? -15.779 -1.448 7.637 1.00 86.81 111 GLU A C 1
ATOM 886 O O . GLU A 1 111 ? -16.263 -1.591 8.756 1.00 86.81 111 GLU A O 1
ATOM 891 N N . GLN A 1 112 ? -16.244 -2.110 6.577 1.00 88.25 112 GLN A N 1
ATOM 892 C CA . GLN A 1 112 ? -17.373 -3.028 6.636 1.00 88.25 112 GLN A CA 1
ATOM 893 C C . GLN A 1 112 ? -17.051 -4.230 7.529 1.00 88.25 112 GLN A C 1
ATOM 895 O O . GLN A 1 112 ? -17.886 -4.644 8.333 1.00 88.25 112 GLN A O 1
ATOM 900 N N . HIS A 1 113 ? -15.836 -4.777 7.413 1.00 88.00 113 HIS A N 1
ATOM 901 C CA . HIS A 1 113 ? -15.387 -5.866 8.273 1.00 88.00 113 HIS A CA 1
ATOM 902 C C . HIS A 1 113 ? -15.301 -5.425 9.738 1.00 88.00 113 HIS A C 1
ATOM 904 O O . HIS A 1 113 ? -15.832 -6.108 10.610 1.00 88.00 113 HIS A O 1
ATOM 910 N N . ARG A 1 114 ? -14.719 -4.251 10.000 1.00 91.50 114 ARG A N 1
ATOM 911 C CA . ARG A 1 114 ? -14.597 -3.662 11.335 1.00 91.50 114 ARG A CA 1
ATOM 912 C C . ARG A 1 114 ? -15.955 -3.499 12.007 1.00 91.50 114 ARG A C 1
ATOM 914 O O . ARG A 1 114 ? -16.147 -4.013 13.104 1.00 91.50 114 ARG A O 1
ATOM 921 N N . TRP A 1 115 ? -16.922 -2.866 11.339 1.00 92.19 115 TRP A N 1
ATOM 922 C CA . TRP A 1 115 ? -18.269 -2.704 11.895 1.00 92.19 115 TRP A CA 1
ATOM 923 C C . TRP A 1 115 ? -18.960 -4.039 12.148 1.00 92.19 115 TRP A C 1
ATOM 925 O O . TRP A 1 115 ? -19.593 -4.211 13.186 1.00 92.19 115 TRP A O 1
ATOM 935 N N . LYS A 1 116 ? -18.796 -5.017 11.251 1.00 91.00 116 LYS A N 1
ATOM 936 C CA . LYS A 1 116 ? -19.339 -6.365 11.452 1.00 91.00 116 LYS A CA 1
ATOM 937 C C . LYS A 1 116 ? -18.773 -7.021 12.717 1.00 91.00 116 LYS A C 1
ATOM 939 O O . LYS A 1 116 ? -19.543 -7.571 13.500 1.00 91.00 116 LYS A O 1
ATOM 944 N N . VAL A 1 117 ? -17.459 -6.939 12.923 1.00 91.31 117 VAL A N 1
ATOM 945 C CA . VAL A 1 117 ? -16.779 -7.513 14.095 1.00 91.31 117 VAL A CA 1
ATOM 946 C C . VAL A 1 117 ? -17.192 -6.797 15.384 1.00 91.31 117 VAL A C 1
ATOM 948 O O . VAL A 1 117 ? -17.471 -7.463 16.376 1.00 91.31 117 VAL A O 1
ATOM 951 N N . ILE A 1 118 ? -17.314 -5.465 15.368 1.00 93.06 118 ILE A N 1
ATOM 952 C CA . ILE A 1 118 ? -17.807 -4.689 16.519 1.00 93.06 118 ILE A CA 1
ATOM 953 C C . ILE A 1 118 ? -19.245 -5.090 16.869 1.00 93.06 118 ILE A C 1
ATOM 955 O O . ILE A 1 118 ? -19.547 -5.339 18.033 1.00 93.06 118 ILE A O 1
ATOM 959 N N . GLY A 1 119 ? -20.124 -5.202 15.870 1.00 91.31 119 GLY A N 1
ATOM 960 C CA . GLY A 1 119 ? -21.504 -5.639 16.078 1.00 91.31 119 GLY A CA 1
ATOM 961 C C . GLY A 1 119 ? -21.589 -7.053 16.663 1.00 91.31 119 GLY A C 1
ATOM 962 O O . GLY A 1 119 ? -22.376 -7.292 17.578 1.00 91.31 119 GLY A O 1
ATOM 963 N N . GLU A 1 120 ? -20.745 -7.979 16.192 1.00 89.44 120 GLU A N 1
ATOM 964 C CA . GLU A 1 120 ? -20.645 -9.329 16.762 1.00 89.44 120 GLU A CA 1
ATOM 965 C C . GLU A 1 120 ? -20.116 -9.307 18.203 1.00 89.44 120 GLU A C 1
ATOM 967 O O . GLU A 1 120 ? -20.675 -9.990 19.061 1.00 89.44 120 GLU A O 1
ATOM 972 N N . ALA A 1 121 ? -19.098 -8.492 18.496 1.00 90.75 121 ALA A N 1
ATOM 973 C CA . ALA A 1 121 ? -18.557 -8.336 19.843 1.00 90.75 121 ALA A CA 1
ATOM 974 C C . ALA A 1 121 ? -19.627 -7.815 20.816 1.00 90.75 121 ALA A C 1
ATOM 976 O O . ALA A 1 121 ? -19.854 -8.428 21.858 1.00 90.75 121 ALA A O 1
ATOM 977 N N . ILE A 1 122 ? -20.356 -6.758 20.447 1.00 90.69 122 ILE A N 1
ATOM 978 C CA . ILE A 1 122 ? -21.449 -6.197 21.256 1.00 90.69 122 ILE A CA 1
ATOM 979 C C . ILE A 1 122 ? -22.564 -7.229 21.465 1.00 90.69 122 ILE A C 1
ATOM 981 O O . ILE A 1 122 ? -23.024 -7.438 22.589 1.00 90.69 122 ILE A O 1
ATOM 985 N N . SER A 1 123 ? -22.982 -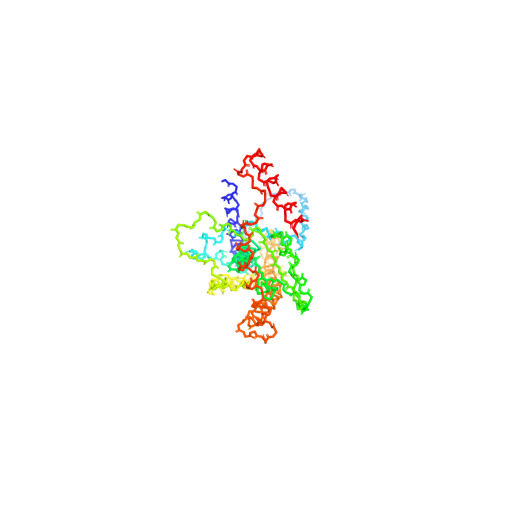7.914 20.398 1.00 86.69 123 SER A N 1
ATOM 986 C CA . SER A 1 123 ? -24.048 -8.918 20.475 1.00 86.69 123 SER A CA 1
ATOM 987 C C . SER A 1 123 ? -23.641 -10.122 21.337 1.00 86.69 123 SER A C 1
ATOM 989 O O . SER A 1 123 ? -24.439 -10.607 22.136 1.00 86.69 123 SER A O 1
ATOM 991 N N . SER A 1 124 ? -22.371 -10.547 21.278 1.00 85.62 124 SER A N 1
ATOM 992 C CA . SER A 1 124 ? -21.829 -11.628 22.121 1.00 85.62 124 SER A CA 1
ATOM 993 C C . SER A 1 124 ? -21.837 -11.305 23.621 1.00 85.62 124 SER A C 1
ATOM 995 O O . SER A 1 124 ? -21.830 -12.213 24.452 1.00 85.62 124 SER A O 1
ATOM 997 N N . ARG A 1 125 ? -21.894 -10.014 23.970 1.00 86.62 125 ARG A N 1
ATOM 998 C CA . ARG A 1 125 ? -22.004 -9.503 25.341 1.00 86.62 125 ARG A CA 1
ATOM 999 C C . ARG A 1 125 ? -23.437 -9.167 25.753 1.00 86.62 125 ARG A C 1
ATOM 1001 O O . ARG A 1 125 ? -23.639 -8.508 26.763 1.00 86.62 125 ARG A O 1
ATOM 1008 N N . GLY A 1 126 ? -24.446 -9.596 24.992 1.00 82.75 126 GLY A N 1
ATOM 1009 C CA . GLY A 1 126 ? -25.845 -9.291 25.307 1.00 82.75 126 GLY A CA 1
ATOM 1010 C C . GLY A 1 126 ? -26.182 -7.806 25.152 1.00 82.75 126 GLY A C 1
ATOM 1011 O O . GLY A 1 126 ? -27.073 -7.304 25.827 1.00 82.75 126 GLY A O 1
ATOM 1012 N N . GLY A 1 127 ? -25.446 -7.090 24.294 1.00 86.69 127 GLY A N 1
ATOM 1013 C CA . GLY A 1 127 ? -25.727 -5.707 23.921 1.00 86.69 127 GLY A CA 1
ATOM 1014 C C . GLY A 1 127 ? -25.473 -4.656 25.000 1.00 86.69 127 GLY A C 1
ATOM 1015 O O . GLY A 1 127 ? -25.938 -3.531 24.843 1.00 86.69 127 GLY A O 1
ATOM 1016 N N . VAL A 1 128 ? -24.738 -4.984 26.065 1.00 90.75 128 VAL A N 1
ATOM 1017 C CA . VAL A 1 128 ? -24.163 -4.006 27.000 1.00 90.75 128 VAL A CA 1
ATOM 1018 C C . VAL A 1 128 ? -22.673 -4.293 27.127 1.00 90.75 128 VAL A C 1
ATOM 1020 O O . VAL A 1 128 ? -22.289 -5.419 27.428 1.00 90.75 128 VAL A O 1
ATOM 1023 N N . VAL A 1 129 ? -21.833 -3.288 26.885 1.00 92.31 129 VAL A N 1
ATOM 1024 C CA . VAL A 1 129 ? -20.369 -3.442 26.876 1.00 92.31 129 VAL A CA 1
ATOM 1025 C C . VAL A 1 129 ? -19.671 -2.306 27.608 1.00 92.31 129 VAL A C 1
ATOM 1027 O O . VAL A 1 129 ? -20.151 -1.169 27.640 1.00 92.31 129 VAL A O 1
ATOM 1030 N N . ALA A 1 130 ? -18.503 -2.601 28.174 1.00 93.06 130 ALA A N 1
ATOM 1031 C CA . ALA A 1 130 ? -17.562 -1.570 28.602 1.00 93.06 130 ALA A CA 1
ATOM 1032 C C . ALA A 1 130 ? -16.727 -1.073 27.407 1.00 93.06 130 ALA A C 1
ATOM 1034 O O . ALA A 1 130 ? -16.450 -1.838 26.480 1.00 93.06 130 ALA A O 1
ATOM 1035 N N . ALA A 1 131 ? -16.257 0.181 27.442 1.00 93.19 131 ALA A N 1
ATOM 1036 C CA . ALA A 1 131 ? -15.426 0.739 26.365 1.00 93.19 131 ALA A CA 1
ATOM 1037 C C . ALA A 1 131 ? -14.211 -0.142 26.039 1.00 93.19 131 ALA A C 1
ATOM 1039 O O . ALA A 1 131 ? -13.892 -0.389 24.876 1.00 93.19 131 ALA A O 1
ATOM 1040 N N . GLN A 1 132 ? -13.587 -0.677 27.090 1.00 92.44 132 GLN A N 1
ATOM 1041 C CA . GLN A 1 132 ? -12.395 -1.509 27.017 1.00 92.44 132 GLN A CA 1
ATOM 1042 C C . GLN A 1 132 ? -12.631 -2.817 26.248 1.00 92.44 132 GLN A C 1
ATOM 1044 O O . GLN A 1 132 ? -11.693 -3.316 25.641 1.00 92.44 132 GLN A O 1
ATOM 1049 N N . GLU A 1 133 ? -13.855 -3.362 26.225 1.00 91.62 133 GLU A N 1
ATOM 1050 C CA . GLU A 1 133 ? -14.173 -4.593 25.479 1.00 91.62 133 GLU A CA 1
ATOM 1051 C C . GLU A 1 133 ? -14.218 -4.367 23.964 1.00 91.62 133 GLU A C 1
ATOM 1053 O O . GLU A 1 133 ? -13.960 -5.290 23.194 1.00 91.62 133 GLU A O 1
ATOM 1058 N N . ILE A 1 134 ? -14.523 -3.139 23.538 1.00 94.50 134 ILE A N 1
ATOM 1059 C CA . ILE A 1 134 ? -14.614 -2.762 22.122 1.00 94.50 134 ILE A CA 1
ATOM 1060 C C . ILE A 1 134 ? -13.329 -2.084 21.629 1.00 94.50 134 ILE A C 1
ATOM 1062 O O . ILE A 1 134 ? -13.031 -2.128 20.436 1.00 94.50 134 ILE A O 1
ATOM 1066 N N . ALA A 1 135 ? -12.531 -1.516 22.537 1.00 93.06 135 ALA A N 1
ATOM 1067 C CA . ALA A 1 135 ? -11.265 -0.851 22.237 1.00 93.06 135 ALA A CA 1
ATOM 1068 C C . ALA A 1 135 ? -10.338 -1.623 21.266 1.00 93.06 135 ALA A C 1
ATOM 1070 O O . ALA A 1 135 ? -9.815 -0.990 20.345 1.00 93.06 135 ALA A O 1
ATOM 1071 N N . PRO A 1 136 ? -10.175 -2.964 21.355 1.00 93.25 136 PRO A N 1
ATOM 1072 C CA . PRO A 1 136 ? -9.310 -3.707 20.433 1.00 93.25 136 PRO A CA 1
ATOM 1073 C C . PRO A 1 136 ? -9.758 -3.689 18.963 1.00 93.25 136 PRO A C 1
ATOM 1075 O O . PRO A 1 136 ? -8.984 -4.074 18.087 1.00 93.25 136 PRO A O 1
ATOM 1078 N N . TYR A 1 137 ? -10.989 -3.260 18.674 1.00 93.50 137 TYR A N 1
ATOM 1079 C CA . TYR A 1 137 ? -11.549 -3.189 17.322 1.00 93.50 137 TYR A CA 1
ATOM 1080 C C . TYR A 1 137 ? -11.572 -1.767 16.747 1.00 93.50 137 TYR A C 1
ATOM 1082 O O . TYR A 1 137 ? -11.995 -1.571 15.606 1.00 93.50 137 TYR A O 1
ATOM 1090 N N . LEU A 1 138 ? -11.129 -0.771 17.518 1.00 92.25 138 LEU A N 1
ATOM 1091 C CA . LEU A 1 138 ? -11.224 0.645 17.173 1.00 92.25 138 LEU A CA 1
ATOM 1092 C C . LEU A 1 138 ? -9.862 1.272 16.862 1.00 92.25 138 LEU A C 1
ATOM 1094 O O . LEU A 1 138 ? -8.797 0.696 17.097 1.00 92.25 138 LEU A O 1
ATOM 1098 N N . ASP A 1 139 ? -9.920 2.476 16.295 1.00 88.94 139 ASP A N 1
ATOM 1099 C CA . ASP A 1 139 ? -8.768 3.364 16.165 1.00 88.94 139 ASP A CA 1
ATOM 1100 C C . ASP A 1 139 ? -8.665 4.196 17.444 1.00 88.94 139 ASP A C 1
ATOM 1102 O O . ASP A 1 139 ? -9.412 5.152 17.641 1.00 88.94 139 ASP A O 1
ATOM 1106 N N . LEU A 1 140 ? -7.774 3.786 18.346 1.00 88.25 140 LEU A N 1
ATOM 1107 C CA . LEU A 1 140 ? -7.663 4.395 19.668 1.00 88.25 140 LEU A CA 1
ATOM 1108 C C . LEU A 1 140 ? -6.828 5.679 19.620 1.00 88.25 140 LEU A C 1
ATOM 1110 O O . LEU A 1 140 ? -5.726 5.636 19.068 1.00 88.25 140 LEU A O 1
ATOM 1114 N N . PRO A 1 141 ? -7.293 6.799 20.199 1.00 86.25 141 PRO A N 1
ATOM 1115 C CA . PRO A 1 141 ? -6.442 7.963 20.442 1.00 86.25 141 PRO A CA 1
ATOM 1116 C C . PRO A 1 141 ? -5.321 7.621 21.438 1.00 86.25 141 PRO A C 1
ATOM 1118 O O . PRO A 1 141 ? -5.365 6.582 22.095 1.00 86.25 141 PRO A O 1
ATOM 1121 N N . GLU A 1 142 ? -4.314 8.491 21.551 1.00 81.12 142 GLU A N 1
ATOM 1122 C CA . GLU A 1 142 ? -3.244 8.321 22.549 1.00 81.12 142 GLU A CA 1
ATOM 1123 C C . GLU A 1 142 ? -3.802 8.342 23.977 1.00 81.12 142 GLU A C 1
ATOM 1125 O O . GLU A 1 142 ? -3.450 7.491 24.792 1.00 81.12 142 GLU A O 1
ATOM 1130 N N . ASP A 1 143 ? -4.735 9.256 24.255 1.00 84.50 143 ASP A N 1
ATOM 1131 C CA . ASP A 1 143 ? -5.452 9.297 2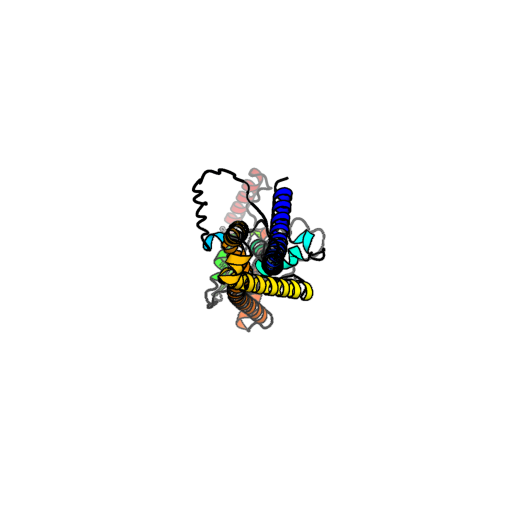5.524 1.00 84.50 143 ASP A CA 1
ATOM 1132 C C . ASP A 1 143 ? -6.778 8.531 25.441 1.00 84.50 143 ASP A C 1
ATOM 1134 O O . ASP A 1 143 ? -7.754 8.969 24.826 1.00 84.50 143 ASP A O 1
ATOM 1138 N N . THR A 1 144 ? -6.816 7.369 26.089 1.00 84.00 144 THR A N 1
ATOM 1139 C CA . THR A 1 144 ? -8.001 6.503 26.159 1.00 84.00 144 THR A CA 1
ATOM 1140 C C . THR A 1 144 ? -8.873 6.766 27.389 1.00 84.00 144 THR A C 1
ATOM 1142 O O . THR A 1 144 ? -9.941 6.160 27.508 1.00 84.00 144 THR A O 1
ATOM 1145 N N . SER A 1 145 ? -8.471 7.684 28.275 1.00 81.88 145 SER A N 1
ATOM 1146 C CA . SER A 1 145 ? -9.112 7.923 29.577 1.00 81.88 145 SER A CA 1
ATOM 1147 C C . SER A 1 145 ? -10.553 8.415 29.452 1.00 81.88 145 SER A C 1
ATOM 1149 O O . SER A 1 145 ? -11.406 8.063 30.262 1.00 81.88 145 SER A O 1
ATOM 1151 N N . HIS A 1 146 ? -10.841 9.203 28.415 1.00 83.75 146 HIS A N 1
ATOM 1152 C CA . HIS A 1 146 ? -12.154 9.815 28.202 1.00 83.75 146 HIS A CA 1
ATOM 1153 C C . HIS A 1 146 ? -13.157 8.928 27.452 1.00 83.75 146 HIS A C 1
ATOM 1155 O O . HIS A 1 146 ? -14.281 9.358 27.215 1.00 83.75 146 HIS A O 1
ATOM 1161 N N . GLU A 1 147 ? -12.772 7.713 27.042 1.00 90.81 147 GLU A N 1
ATOM 1162 C CA . GLU A 1 147 ? -13.635 6.762 26.314 1.00 90.81 147 GLU A CA 1
ATOM 1163 C C . GLU A 1 147 ? -14.308 7.354 25.042 1.00 90.81 147 GLU A C 1
ATOM 1165 O O . GLU A 1 147 ? -15.208 6.751 24.456 1.00 90.81 147 GLU A O 1
ATOM 1170 N N . SER A 1 148 ? -13.821 8.503 24.542 1.00 90.12 148 SER A N 1
ATOM 1171 C CA . SER A 1 148 ? -14.371 9.251 23.395 1.00 90.12 148 SER A CA 1
ATOM 1172 C C . SER A 1 148 ? -14.364 8.452 22.093 1.00 90.12 148 SER A C 1
ATOM 1174 O O . SER A 1 148 ? -15.161 8.707 21.191 1.00 90.12 148 SER A O 1
ATOM 1176 N N . TYR A 1 149 ? -13.495 7.444 22.003 1.00 91.62 149 TYR A N 1
ATOM 1177 C CA . TYR A 1 149 ? -13.441 6.508 20.883 1.00 91.62 149 TYR A CA 1
ATOM 1178 C C . TYR A 1 149 ? -14.730 5.686 20.718 1.00 91.62 149 TYR A C 1
ATOM 1180 O O . TYR A 1 149 ? -14.926 5.079 19.668 1.00 91.62 149 TYR A O 1
ATOM 1188 N N . MET A 1 150 ? -15.625 5.674 21.712 1.00 93.94 150 MET A N 1
ATOM 1189 C CA . MET A 1 150 ? -16.918 4.993 21.631 1.00 93.94 150 MET A CA 1
ATOM 1190 C C . MET A 1 150 ? -17.982 5.787 20.858 1.00 93.94 150 MET A C 1
ATOM 1192 O O . MET A 1 150 ? -18.948 5.199 20.376 1.00 93.94 150 MET A O 1
ATOM 1196 N N . LEU A 1 151 ? -17.817 7.105 20.683 1.00 92.44 151 LEU A N 1
ATOM 1197 C CA . LEU A 1 151 ? -18.825 7.962 20.037 1.00 92.44 151 LEU A CA 1
ATOM 1198 C C . LEU A 1 151 ? -19.241 7.479 18.635 1.00 92.44 151 LEU A C 1
ATOM 1200 O O . LEU A 1 151 ? -20.446 7.384 18.391 1.00 92.44 151 LEU A O 1
ATOM 1204 N N . PRO A 1 152 ? -18.314 7.099 17.730 1.00 92.94 152 PRO A N 1
ATOM 1205 C CA . PRO A 1 152 ? -18.699 6.584 16.418 1.00 92.94 152 PRO A CA 1
ATOM 1206 C C . PRO A 1 152 ? -19.497 5.277 16.507 1.00 92.94 152 PRO A C 1
ATOM 1208 O O . PRO A 1 152 ? -20.398 5.047 15.708 1.00 92.94 152 PRO A O 1
ATOM 1211 N N . VAL A 1 153 ? -19.206 4.427 17.499 1.00 94.75 153 VAL A N 1
ATOM 1212 C CA . VAL A 1 153 ? -19.922 3.161 17.720 1.00 94.75 153 VAL A CA 1
ATOM 1213 C C . VAL A 1 153 ? -21.351 3.426 18.188 1.00 94.75 153 VAL A C 1
ATOM 1215 O O . VAL A 1 153 ? -22.285 2.794 17.694 1.00 94.75 153 VAL A O 1
ATOM 1218 N N . LEU A 1 154 ? -21.534 4.388 19.099 1.00 94.00 154 LEU A N 1
ATOM 1219 C CA . LEU A 1 154 ? -22.858 4.810 19.562 1.00 94.00 154 LEU A CA 1
ATOM 1220 C C . LEU A 1 154 ? -23.700 5.362 18.419 1.00 94.00 154 LEU A C 1
ATOM 1222 O O . LEU A 1 154 ? -24.869 5.012 18.311 1.00 94.00 154 LEU A O 1
ATOM 1226 N N . GLN A 1 155 ? -23.102 6.1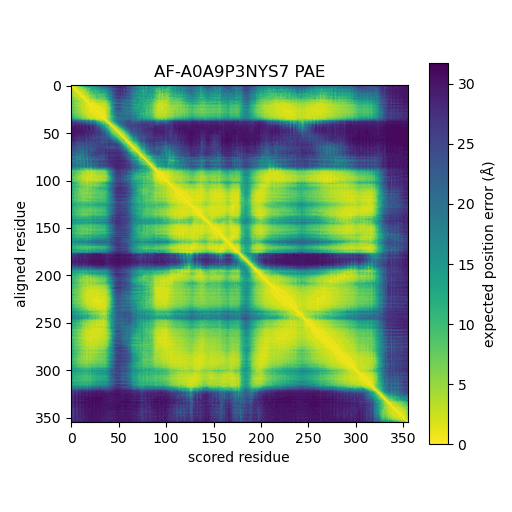61 17.538 1.00 92.56 155 GLN A N 1
ATOM 1227 C CA . GLN A 1 155 ? -23.786 6.685 16.359 1.00 92.56 155 GLN A CA 1
ATOM 1228 C C . GLN A 1 155 ? -24.151 5.572 15.368 1.00 92.56 155 GLN A C 1
ATOM 1230 O O . GLN A 1 155 ? -25.286 5.516 14.902 1.00 92.56 155 GLN A O 1
ATOM 1235 N N . GLN A 1 156 ? -23.218 4.658 15.083 1.00 92.19 156 GLN A N 1
ATOM 1236 C CA . GLN A 1 156 ? -23.413 3.591 14.099 1.00 92.19 156 GLN A CA 1
ATOM 1237 C C . GLN A 1 156 ? -24.480 2.570 14.523 1.00 92.19 156 GLN A C 1
ATOM 1239 O O . GLN A 1 156 ? -25.250 2.103 13.684 1.00 92.19 156 GLN A O 1
ATOM 1244 N N . PHE A 1 157 ? -24.525 2.210 15.809 1.00 92.62 157 PHE A N 1
ATOM 1245 C CA . PHE A 1 157 ? -25.431 1.182 16.342 1.00 92.62 157 PHE A CA 1
ATOM 1246 C C . PHE A 1 157 ? -26.563 1.736 17.215 1.00 92.62 157 PHE A C 1
ATOM 1248 O O . PHE A 1 157 ? -27.273 0.956 17.847 1.00 92.62 157 PHE A O 1
ATOM 1255 N N . GLN A 1 158 ? -26.736 3.062 17.242 1.00 90.00 158 GLN A N 1
ATOM 1256 C CA . GLN A 1 158 ? -27.749 3.769 18.039 1.00 90.00 158 GLN A CA 1
ATOM 1257 C C . GLN A 1 158 ? -27.705 3.382 19.527 1.00 90.00 158 GLN A C 1
ATOM 1259 O O . GLN A 1 158 ? -28.722 3.083 20.152 1.00 90.00 158 GLN A O 1
ATOM 1264 N N . GLY A 1 159 ? -26.493 3.333 20.079 1.00 90.69 159 GLY A N 1
ATOM 1265 C CA . GLY A 1 159 ? -26.268 3.001 21.481 1.00 90.69 159 GLY A CA 1
ATOM 1266 C C . GLY A 1 159 ? -26.406 4.205 22.411 1.00 90.69 159 GLY A C 1
ATOM 1267 O O . GLY A 1 159 ? -26.274 5.355 21.991 1.00 90.69 159 GLY A O 1
ATOM 1268 N N . THR A 1 160 ? -26.614 3.936 23.697 1.00 91.75 160 THR A N 1
ATOM 1269 C CA . THR A 1 160 ? -26.714 4.951 24.751 1.00 91.75 160 THR A CA 1
ATOM 1270 C C . THR A 1 160 ? -25.720 4.681 25.885 1.00 91.75 160 THR A C 1
ATOM 1272 O O . THR A 1 160 ? -25.521 3.525 26.275 1.00 91.75 160 THR A O 1
ATOM 1275 N N . PRO A 1 161 ? -25.062 5.723 26.426 1.00 91.88 161 PRO A N 1
ATOM 1276 C CA . PRO A 1 161 ? -24.230 5.579 27.609 1.00 91.88 161 PRO A CA 1
ATOM 1277 C C . PRO A 1 161 ? -25.104 5.422 28.860 1.00 91.88 161 PRO A C 1
ATOM 1279 O O . PRO A 1 161 ? -26.103 6.116 29.036 1.00 91.88 161 PRO A O 1
ATOM 1282 N N . LEU A 1 162 ? -24.701 4.522 29.747 1.00 87.50 162 LEU A N 1
ATOM 1283 C CA . LEU A 1 162 ? -25.302 4.271 31.049 1.00 87.50 162 LEU A CA 1
ATOM 1284 C C . LEU A 1 162 ? -24.229 4.417 32.118 1.00 87.50 162 LEU A C 1
ATOM 1286 O O . LEU A 1 162 ? -23.094 3.998 31.914 1.00 87.50 162 LEU A O 1
ATOM 1290 N N . VAL A 1 163 ? -24.600 4.957 33.272 1.00 88.38 163 VAL A N 1
ATOM 1291 C CA . VAL A 1 163 ? -23.708 5.072 34.428 1.00 88.38 163 VAL A CA 1
ATOM 1292 C C . VAL A 1 163 ? -24.253 4.190 35.549 1.00 88.38 163 VAL A C 1
ATOM 1294 O O . VAL A 1 163 ? -25.473 4.044 35.691 1.00 88.38 163 VAL A O 1
ATOM 1297 N N . ASP A 1 164 ? -23.373 3.533 36.299 1.00 82.50 164 ASP A N 1
ATOM 1298 C CA . ASP A 1 164 ? -23.758 2.843 37.530 1.00 82.50 164 ASP A CA 1
ATOM 1299 C C . ASP A 1 164 ? -23.562 3.698 38.784 1.00 82.50 164 ASP A C 1
ATOM 1301 O O . ASP A 1 164 ? -22.992 4.786 38.756 1.00 82.50 164 ASP A O 1
ATOM 1305 N N . ASP A 1 165 ? -24.022 3.164 39.912 1.00 81.69 165 ASP A N 1
ATOM 1306 C CA . ASP A 1 165 ? -23.926 3.812 41.221 1.00 81.69 165 ASP A CA 1
ATOM 1307 C C . ASP A 1 165 ? -22.465 3.990 41.687 1.00 81.69 165 ASP A C 1
ATOM 1309 O O . ASP A 1 165 ? -22.202 4.700 42.653 1.00 81.69 165 ASP A O 1
ATOM 1313 N N . GLN A 1 166 ? -21.508 3.336 41.017 1.00 78.31 166 GLN A N 1
ATOM 1314 C CA . GLN A 1 166 ? -20.068 3.440 41.263 1.00 78.31 166 GLN A CA 1
ATOM 1315 C C . GLN A 1 166 ? -19.384 4.452 40.323 1.00 78.31 166 GLN A C 1
ATOM 1317 O O . GLN A 1 166 ? -18.176 4.662 40.429 1.00 78.31 166 GLN A O 1
ATOM 1322 N N . GLY A 1 167 ? -20.131 5.084 39.409 1.00 82.06 167 GLY A N 1
ATOM 1323 C CA . GLY A 1 167 ? -19.613 6.039 38.429 1.00 82.06 167 GLY A CA 1
ATOM 1324 C C . GLY A 1 167 ? -18.955 5.397 37.203 1.00 82.06 167 GLY A C 1
ATOM 1325 O O . GLY A 1 167 ? -18.274 6.083 36.441 1.00 82.06 167 GLY A O 1
ATOM 1326 N N . HIS A 1 168 ? -19.124 4.091 36.983 1.00 86.94 168 HIS A N 1
ATOM 1327 C CA . HIS A 1 168 ? -18.634 3.409 35.787 1.00 86.94 168 HIS A CA 1
ATOM 1328 C C . HIS A 1 168 ? -19.574 3.639 34.608 1.00 86.94 168 HIS A C 1
ATOM 1330 O O . HIS A 1 168 ? -20.789 3.485 34.725 1.00 86.94 168 HIS A O 1
ATOM 1336 N N . ILE A 1 169 ? -18.989 3.957 33.453 1.00 89.12 169 ILE A N 1
ATOM 1337 C CA . ILE A 1 169 ? -19.719 4.145 32.198 1.00 89.12 169 ILE A CA 1
ATOM 1338 C C . ILE A 1 169 ? -19.772 2.821 31.428 1.00 89.12 169 ILE A C 1
ATOM 1340 O O . ILE A 1 169 ? -18.756 2.145 31.232 1.00 89.12 169 ILE A O 1
ATOM 1344 N N . PHE A 1 170 ? -20.969 2.479 30.968 1.00 90.75 170 PHE A N 1
ATOM 1345 C CA . PHE A 1 170 ? -21.286 1.350 30.102 1.00 90.75 170 PHE A CA 1
ATOM 1346 C C . PHE A 1 170 ? -22.033 1.843 28.877 1.00 90.75 170 PHE A C 1
ATOM 1348 O O . PHE A 1 170 ? -22.637 2.910 28.895 1.00 90.75 170 PHE A O 1
ATOM 1355 N N . TYR A 1 171 ? -22.047 1.038 27.827 1.00 92.94 171 TYR A N 1
ATOM 1356 C CA . TYR A 1 171 ? -22.730 1.382 26.592 1.00 92.94 171 TYR A CA 1
ATOM 1357 C C . TYR A 1 171 ? -23.736 0.294 26.258 1.00 92.94 171 TYR A C 1
ATOM 1359 O O . TYR A 1 171 ? -23.372 -0.874 26.117 1.00 92.94 171 TYR A O 1
ATOM 1367 N N . SER A 1 172 ? -25.004 0.688 26.179 1.00 91.50 172 SER A N 1
ATOM 1368 C CA . SER A 1 172 ? -26.123 -0.184 25.838 1.00 91.50 172 SER A CA 1
ATOM 1369 C C . SER A 1 172 ? -26.486 -0.013 24.372 1.00 91.50 172 SER A C 1
ATOM 1371 O O . SER A 1 172 ? -26.564 1.107 23.876 1.00 91.50 172 SER A O 1
ATOM 1373 N N . PHE A 1 173 ? -26.730 -1.120 23.682 1.00 91.94 173 PHE A N 1
ATOM 1374 C CA . PHE A 1 173 ? -27.055 -1.171 22.261 1.00 91.94 173 PHE A CA 1
ATOM 1375 C C . PHE A 1 173 ? -28.332 -1.990 22.049 1.00 91.94 173 PHE A C 1
ATOM 1377 O O . PHE A 1 173 ? -28.242 -3.162 21.674 1.00 91.94 173 PHE A O 1
ATOM 1384 N N . PRO A 1 174 ? -29.522 -1.395 22.256 1.00 85.00 174 PRO A N 1
ATOM 1385 C CA . PRO A 1 174 ? -30.796 -2.117 22.197 1.00 85.00 174 PRO A CA 1
ATOM 1386 C C . PRO A 1 174 ? -31.015 -2.863 20.875 1.00 85.00 174 PRO A C 1
ATOM 1388 O O . PRO A 1 174 ? -31.465 -3.999 20.866 1.00 85.00 174 PRO A O 1
ATOM 1391 N N . LEU A 1 175 ? -30.605 -2.283 19.743 1.00 84.00 175 LEU A N 1
ATOM 1392 C CA . LEU A 1 175 ? -30.772 -2.906 18.421 1.00 84.00 175 LEU A CA 1
ATOM 1393 C C . LEU A 1 175 ? -29.900 -4.156 18.202 1.00 84.00 175 LEU A C 1
ATOM 1395 O O . LEU A 1 175 ? -30.188 -4.974 17.328 1.00 84.00 175 LEU A O 1
ATOM 1399 N N . LEU A 1 176 ? -28.812 -4.295 18.964 1.00 83.12 176 LEU A N 1
ATOM 1400 C CA . LEU A 1 176 ? -27.909 -5.450 18.914 1.00 83.12 176 LEU A CA 1
ATOM 1401 C C . LEU A 1 176 ? -28.201 -6.478 20.015 1.00 83.12 176 LEU A C 1
ATOM 1403 O O . LEU A 1 176 ? -27.634 -7.577 19.997 1.00 83.12 176 LEU A O 1
ATOM 1407 N N . GLN A 1 177 ? -29.122 -6.151 20.925 1.00 75.94 177 GLN A N 1
ATOM 1408 C CA . GLN A 1 177 ? -29.789 -7.087 21.825 1.00 75.94 177 GLN A CA 1
ATOM 1409 C C . GLN A 1 177 ? -30.841 -7.833 20.998 1.00 75.94 177 GLN A C 1
ATOM 1411 O O . GLN A 1 177 ? -32.026 -7.531 21.039 1.00 75.94 177 GLN A O 1
ATOM 1416 N N . ARG A 1 178 ? -30.416 -8.749 20.121 1.00 60.47 178 ARG A N 1
ATOM 1417 C CA . ARG A 1 178 ? -31.385 -9.488 19.303 1.00 60.47 178 ARG A CA 1
ATOM 1418 C C . ARG A 1 178 ? -32.301 -10.338 20.181 1.00 60.47 178 ARG A C 1
ATOM 1420 O O . ARG A 1 178 ? -31.824 -11.112 21.008 1.00 60.47 178 ARG A O 1
ATOM 1427 N N . SER A 1 179 ? -33.593 -10.227 19.870 1.00 44.66 179 SER A N 1
ATOM 1428 C CA . SER A 1 179 ? -34.730 -11.030 20.310 1.00 44.66 179 SER A CA 1
ATOM 1429 C C . SER A 1 179 ? -34.376 -12.504 20.516 1.00 44.66 179 SER A C 1
ATOM 1431 O O . SER A 1 179 ? -34.303 -13.292 19.570 1.00 44.66 179 SER A O 1
ATOM 1433 N N . ALA A 1 180 ? -34.226 -12.900 21.777 1.00 41.19 180 ALA A N 1
ATOM 1434 C CA . ALA A 1 180 ? -34.164 -14.299 22.193 1.00 41.19 180 ALA A CA 1
ATOM 1435 C C . ALA A 1 180 ? -35.524 -15.025 22.049 1.00 41.19 180 ALA A C 1
ATOM 1437 O O . ALA A 1 180 ? -35.658 -16.176 22.451 1.00 41.19 180 ALA A O 1
ATOM 1438 N N . SER A 1 181 ? -36.540 -14.381 21.466 1.00 40.66 181 SER A N 1
ATOM 1439 C CA . SER A 1 181 ? -37.922 -14.865 21.416 1.00 40.66 181 SER A CA 1
ATOM 1440 C C . SER A 1 181 ? -38.289 -15.703 20.180 1.00 40.66 181 SER A C 1
ATOM 1442 O O . SER A 1 181 ? -39.339 -16.334 20.196 1.00 40.66 181 SER A O 1
ATOM 1444 N N . GLN A 1 182 ? -37.451 -15.805 19.134 1.00 39.72 182 GLN A N 1
ATOM 1445 C CA . GLN A 1 182 ? -37.792 -16.594 17.924 1.00 39.72 182 GLN A CA 1
ATOM 1446 C C . GLN A 1 182 ? -37.003 -17.900 17.720 1.00 39.72 182 GLN A C 1
ATOM 1448 O O . GLN A 1 182 ? -37.296 -18.633 16.783 1.00 39.72 182 GLN A O 1
ATOM 1453 N N . HIS A 1 183 ? -36.026 -18.227 18.572 1.00 34.97 183 HIS A N 1
ATOM 1454 C CA . HIS A 1 183 ? -35.290 -19.509 18.519 1.00 34.97 183 HIS A CA 1
ATOM 1455 C C . HIS A 1 183 ? -35.245 -20.230 19.881 1.00 34.97 183 HIS A C 1
ATOM 1457 O O . HIS A 1 183 ? -34.400 -21.094 20.116 1.00 34.97 183 HIS A O 1
ATOM 1463 N N . ALA A 1 184 ? -36.195 -19.929 20.773 1.00 38.81 184 ALA A N 1
ATOM 1464 C CA . ALA A 1 184 ? -36.365 -20.587 22.073 1.00 38.81 184 ALA A CA 1
ATOM 1465 C C . ALA A 1 184 ? -36.847 -22.057 21.983 1.00 38.81 184 ALA A C 1
ATOM 1467 O O . ALA A 1 184 ? -37.450 -22.576 22.916 1.00 38.81 184 ALA A O 1
ATOM 1468 N N . SER A 1 185 ? -36.576 -22.747 20.873 1.00 37.12 185 SER A N 1
ATOM 1469 C CA . SER A 1 185 ? -36.751 -24.194 20.715 1.00 37.12 185 SER A CA 1
ATOM 1470 C C . SER A 1 185 ? -35.427 -24.972 20.738 1.00 37.12 185 SER A C 1
ATOM 1472 O O . SER A 1 185 ? -35.437 -26.194 20.620 1.00 37.12 185 SER A O 1
ATOM 1474 N N . SER A 1 186 ? -34.286 -24.316 20.984 1.00 37.00 186 SER A N 1
ATOM 1475 C CA . SER A 1 186 ? -33.025 -25.010 21.277 1.00 37.00 186 SER A CA 1
ATOM 1476 C C . SER A 1 186 ? -32.236 -24.304 22.383 1.00 37.00 186 SER A C 1
ATOM 1478 O O . SER A 1 186 ? -31.561 -23.300 22.168 1.00 37.00 186 SER A O 1
ATOM 1480 N N . SER A 1 187 ? -32.351 -24.864 23.584 1.00 40.56 187 SER A N 1
ATOM 1481 C CA . SER A 1 187 ? -31.618 -24.596 24.826 1.00 40.56 187 SER A CA 1
ATOM 1482 C C . SER A 1 187 ? -30.168 -24.102 24.659 1.00 40.56 187 SER A C 1
ATOM 1484 O O . SER A 1 187 ? -29.223 -24.890 24.660 1.00 40.56 187 SER A O 1
ATOM 1486 N N . SER A 1 188 ? -29.974 -22.786 24.591 1.00 42.72 188 SER A N 1
ATOM 1487 C CA . SER A 1 188 ? -28.702 -22.136 24.924 1.00 42.72 188 SER A CA 1
ATOM 1488 C C . SER A 1 188 ? -28.980 -20.698 25.362 1.00 42.72 188 SER A C 1
ATOM 1490 O O . SER A 1 188 ? -29.300 -19.840 24.545 1.00 42.72 188 SER A O 1
ATOM 1492 N N . SER A 1 189 ? -28.907 -20.432 26.671 1.00 44.66 189 SER A N 1
ATOM 1493 C CA . SER A 1 189 ? -28.932 -19.067 27.214 1.00 44.66 189 SER A CA 1
ATOM 1494 C C . SER A 1 189 ? -27.917 -18.187 26.467 1.00 44.66 189 SER A C 1
ATOM 1496 O O . SER A 1 189 ? -26.829 -18.695 26.164 1.00 44.66 189 SER A O 1
ATOM 1498 N N . PRO A 1 190 ? -28.214 -16.896 26.196 1.00 47.44 190 PRO A N 1
ATOM 1499 C CA . PRO A 1 190 ? -27.267 -15.951 25.608 1.00 47.44 190 PRO A CA 1
ATOM 1500 C C . PRO A 1 190 ? -26.088 -15.815 26.565 1.00 47.44 190 PRO A C 1
ATOM 1502 O O . PRO A 1 190 ?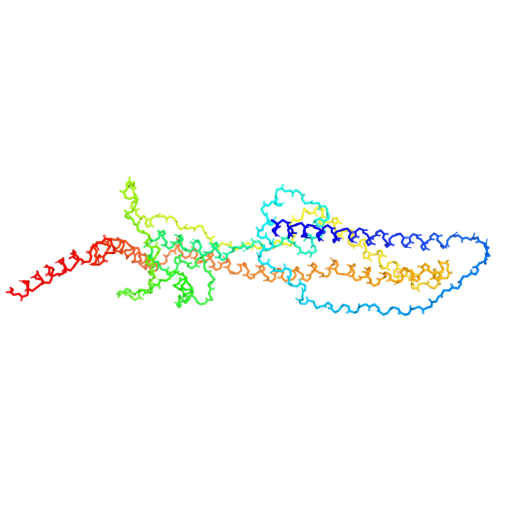 -26.101 -15.094 27.558 1.00 47.44 190 PRO A O 1
ATOM 1505 N N . SER A 1 191 ? -25.093 -16.648 26.325 1.00 51.88 191 SER A N 1
ATOM 1506 C CA . SER A 1 191 ? -24.022 -16.873 27.261 1.00 51.88 191 SER A CA 1
ATOM 1507 C C . SER A 1 191 ? -23.006 -15.776 27.015 1.00 51.88 191 SER A C 1
ATOM 1509 O O . SER A 1 191 ? -22.276 -15.827 26.027 1.00 51.88 191 SER A O 1
ATOM 1511 N N . TYR A 1 192 ? -22.903 -14.831 27.952 1.00 57.59 192 TYR A N 1
ATOM 1512 C CA . TYR A 1 192 ? -21.777 -13.888 28.072 1.00 57.59 192 TYR A CA 1
ATOM 1513 C C . TYR A 1 192 ? -20.400 -14.609 28.039 1.00 57.59 192 TYR A C 1
ATOM 1515 O O . TYR A 1 192 ? -19.351 -13.979 27.934 1.00 57.59 192 TYR A O 1
ATOM 1523 N N . SER A 1 193 ? -20.409 -15.947 28.123 1.00 55.97 193 SER A N 1
ATOM 1524 C CA . SER A 1 193 ? -19.334 -16.920 27.909 1.00 55.97 193 SER A CA 1
ATOM 1525 C C . SER A 1 193 ? -18.857 -17.077 26.458 1.00 55.97 193 SER A C 1
ATOM 1527 O O . SER A 1 193 ? -17.853 -17.760 26.249 1.00 55.97 193 SER A O 1
ATOM 1529 N N . ARG A 1 194 ? -19.542 -16.523 25.445 1.00 66.19 194 ARG A N 1
ATOM 1530 C CA . ARG A 1 194 ? -19.040 -16.586 24.064 1.00 66.19 194 ARG A CA 1
ATOM 1531 C C . ARG A 1 194 ? -17.738 -15.790 23.979 1.00 66.19 194 ARG A C 1
ATOM 1533 O O . ARG A 1 194 ? -17.666 -14.644 24.421 1.00 66.19 194 ARG A O 1
ATOM 1540 N N . ALA A 1 195 ? -16.696 -16.433 23.455 1.00 74.62 195 ALA A N 1
ATOM 1541 C CA . ALA A 1 195 ? -15.415 -15.782 23.231 1.00 74.62 195 ALA A CA 1
ATOM 1542 C C . ALA A 1 195 ? -15.613 -14.560 22.324 1.00 74.62 195 ALA A C 1
ATOM 1544 O O . ALA A 1 195 ? -16.404 -14.608 21.377 1.00 74.62 195 ALA A O 1
ATOM 1545 N N . LEU A 1 196 ? -14.900 -13.475 22.629 1.00 80.62 196 LEU A N 1
ATOM 1546 C CA . LEU A 1 196 ? -14.893 -12.293 21.777 1.00 80.62 196 LEU A CA 1
ATOM 1547 C C . LEU A 1 196 ? -14.391 -12.666 20.369 1.00 80.62 196 LEU A C 1
ATOM 1549 O O . LEU A 1 196 ? -13.537 -13.552 20.245 1.00 80.62 196 LEU A O 1
ATOM 1553 N N . PRO A 1 197 ? -14.888 -11.996 19.315 1.00 83.81 197 PRO A N 1
ATOM 1554 C CA . PRO A 1 197 ? -14.371 -12.165 17.963 1.00 83.81 197 PRO A CA 1
ATOM 1555 C C . PRO A 1 197 ? -12.846 -11.985 17.895 1.00 83.81 197 PRO A C 1
ATOM 1557 O O . PRO A 1 197 ? -12.277 -11.245 18.708 1.00 83.81 197 PRO A O 1
ATOM 1560 N N . PRO A 1 198 ? -12.166 -12.601 16.912 1.00 84.75 198 PRO A N 1
ATOM 1561 C CA . PRO A 1 198 ? -10.735 -12.401 16.729 1.00 84.75 198 PRO A CA 1
ATOM 1562 C C . PRO A 1 198 ? -10.407 -10.914 16.561 1.00 84.75 198 PRO A C 1
ATOM 1564 O O . PRO A 1 198 ? -11.186 -10.149 15.993 1.00 84.75 198 PRO A O 1
ATOM 1567 N N . LEU A 1 199 ? -9.237 -10.521 17.062 1.00 85.69 199 LEU A N 1
ATOM 1568 C CA . LEU A 1 199 ? -8.730 -9.152 17.003 1.00 85.69 199 LEU A CA 1
ATOM 1569 C C . LEU A 1 199 ? -8.777 -8.586 15.584 1.00 85.69 199 LEU A C 1
ATOM 1571 O O . LEU A 1 199 ? -8.344 -9.232 14.630 1.00 85.69 199 LEU A O 1
ATOM 1575 N N . PHE A 1 200 ? -9.240 -7.345 15.464 1.00 88.50 200 PHE A N 1
ATOM 1576 C CA . PHE A 1 200 ? -9.206 -6.625 14.199 1.00 88.50 200 PHE A CA 1
ATOM 1577 C C . PHE A 1 200 ? -7.787 -6.093 13.952 1.00 88.50 200 PHE A C 1
ATOM 1579 O O . PHE A 1 200 ? -7.382 -5.063 14.490 1.00 88.50 200 PHE A O 1
ATOM 1586 N N . ILE A 1 201 ? -7.009 -6.825 13.156 1.00 91.00 201 ILE A N 1
ATOM 1587 C CA . ILE A 1 201 ? -5.640 -6.459 12.779 1.00 91.00 201 ILE A CA 1
ATOM 1588 C C . ILE A 1 201 ? -5.617 -6.084 11.300 1.00 91.00 201 ILE A C 1
ATOM 1590 O O . ILE A 1 201 ? -6.074 -6.841 10.447 1.00 91.00 201 ILE A O 1
ATOM 1594 N N . GLU A 1 202 ? -5.077 -4.905 11.003 1.00 89.31 202 GLU A N 1
ATOM 1595 C CA . GLU A 1 202 ? -4.831 -4.465 9.631 1.00 89.31 202 GLU A CA 1
ATOM 1596 C C . GLU A 1 202 ? -3.605 -5.179 9.057 1.00 89.31 202 GLU A C 1
ATOM 1598 O O . GLU A 1 202 ? -2.600 -5.372 9.744 1.00 89.31 202 GLU A O 1
ATOM 1603 N N . ASN A 1 203 ? -3.660 -5.520 7.776 1.00 89.69 203 ASN A N 1
ATOM 1604 C CA . ASN A 1 203 ? -2.525 -6.066 7.048 1.00 89.69 203 ASN A CA 1
ATOM 1605 C C . ASN A 1 203 ? -1.603 -4.935 6.588 1.00 89.69 203 ASN A C 1
ATOM 1607 O O . ASN A 1 203 ? -2.068 -3.885 6.139 1.00 89.69 203 ASN A O 1
ATOM 1611 N N . THR A 1 204 ? -0.292 -5.147 6.665 1.00 89.94 204 THR A N 1
ATOM 1612 C CA . THR A 1 204 ? 0.676 -4.226 6.064 1.00 89.94 204 THR A CA 1
ATOM 1613 C C . THR A 1 204 ? 0.649 -4.349 4.542 1.00 89.94 204 THR A C 1
ATOM 1615 O O . THR A 1 204 ? 0.319 -5.395 3.980 1.00 89.94 204 THR A O 1
ATOM 1618 N N . TRP A 1 205 ? 0.980 -3.258 3.857 1.00 84.81 205 TRP A N 1
ATOM 1619 C CA . TRP A 1 205 ? 1.122 -3.239 2.409 1.00 84.81 205 TRP A CA 1
ATOM 1620 C C . TRP A 1 205 ? 2.380 -3.993 1.996 1.00 84.81 205 TRP A C 1
ATOM 1622 O O . TRP A 1 205 ? 3.493 -3.626 2.389 1.00 84.81 205 TRP A O 1
ATOM 1632 N N . SER A 1 206 ? 2.207 -5.021 1.165 1.00 87.94 206 SER A N 1
ATOM 1633 C CA . SER A 1 206 ? 3.312 -5.650 0.453 1.00 87.94 206 SER A CA 1
ATOM 1634 C C . SER A 1 206 ? 3.822 -4.695 -0.628 1.00 87.94 206 SER A C 1
ATOM 1636 O O . SER A 1 206 ? 3.062 -4.009 -1.313 1.00 87.94 206 SER A O 1
ATOM 1638 N N . PHE A 1 207 ? 5.145 -4.627 -0.796 1.00 86.44 207 PHE A N 1
ATOM 1639 C CA . PHE A 1 207 ? 5.710 -3.848 -1.897 1.00 86.44 207 PHE A CA 1
ATOM 1640 C C . PHE A 1 207 ? 5.309 -4.456 -3.245 1.00 86.44 207 PHE A C 1
ATOM 1642 O O . PHE A 1 207 ? 4.987 -3.738 -4.179 1.00 86.44 207 PHE A O 1
ATOM 1649 N N . SER A 1 208 ? 5.334 -5.774 -3.371 1.00 85.44 208 SER A N 1
ATOM 1650 C CA . SER A 1 208 ? 4.894 -6.478 -4.570 1.00 85.44 208 SER A CA 1
ATOM 1651 C C . SER A 1 208 ? 4.636 -7.929 -4.194 1.00 85.44 208 SER A C 1
ATOM 1653 O O . SER A 1 208 ? 5.393 -8.501 -3.400 1.00 85.44 208 SER A O 1
ATOM 1655 N N . ASP A 1 209 ? 3.612 -8.515 -4.792 1.00 84.25 209 ASP A N 1
ATOM 1656 C CA . ASP A 1 209 ? 3.252 -9.925 -4.671 1.00 84.25 209 ASP A CA 1
ATOM 1657 C C . ASP A 1 209 ? 3.988 -10.784 -5.719 1.00 84.25 209 ASP A C 1
ATOM 1659 O O . ASP A 1 209 ? 3.957 -12.013 -5.672 1.00 84.25 209 ASP A O 1
ATOM 1663 N N . ALA A 1 210 ? 4.721 -10.152 -6.647 1.00 80.69 210 ALA A N 1
ATOM 1664 C CA . ALA A 1 210 ? 5.473 -10.846 -7.684 1.00 80.69 210 ALA A CA 1
ATOM 1665 C C . ALA A 1 210 ? 6.561 -11.763 -7.090 1.00 80.69 210 ALA A C 1
ATOM 1667 O O . ALA A 1 210 ? 7.304 -11.319 -6.203 1.00 80.69 210 ALA A O 1
ATOM 1668 N N . PRO A 1 211 ? 6.752 -12.988 -7.626 1.00 84.56 211 PRO A N 1
ATOM 1669 C CA . PRO A 1 211 ? 7.802 -13.895 -7.172 1.00 84.56 211 PRO A CA 1
ATOM 1670 C C . PRO A 1 211 ? 9.193 -13.239 -7.195 1.00 84.56 211 PRO A C 1
ATOM 1672 O O . PRO A 1 211 ? 9.496 -12.515 -8.153 1.00 84.56 211 PRO A O 1
ATOM 1675 N N . PRO A 1 212 ? 10.077 -13.521 -6.216 1.00 88.19 212 PRO A N 1
ATOM 1676 C CA . PRO A 1 212 ? 11.389 -12.878 -6.112 1.00 88.19 212 PRO A CA 1
ATOM 1677 C C . PRO A 1 212 ? 12.213 -12.958 -7.401 1.00 88.19 212 PRO A C 1
ATOM 1679 O O . PRO A 1 212 ? 12.761 -11.952 -7.844 1.00 88.19 212 PRO A O 1
ATOM 1682 N N . THR A 1 213 ? 12.224 -14.120 -8.062 1.00 85.25 213 THR A N 1
ATOM 1683 C CA . THR A 1 213 ? 12.939 -14.326 -9.331 1.00 85.25 213 THR A CA 1
ATOM 1684 C C . THR A 1 213 ? 12.391 -13.446 -10.455 1.00 85.25 213 THR A C 1
ATOM 1686 O O . THR A 1 213 ? 13.159 -12.805 -11.167 1.00 85.25 213 THR A O 1
ATOM 1689 N N . LYS A 1 214 ? 11.061 -13.358 -10.606 1.00 85.38 214 LYS A N 1
ATOM 1690 C CA . LYS A 1 214 ? 10.425 -12.530 -11.649 1.00 85.38 214 LYS A CA 1
ATOM 1691 C C . LYS A 1 214 ? 10.638 -11.039 -11.381 1.00 85.38 214 LYS A C 1
ATOM 1693 O O . LYS A 1 214 ? 10.862 -10.275 -12.316 1.00 85.38 214 LYS A O 1
ATOM 1698 N N . ARG A 1 215 ? 10.643 -10.636 -10.108 1.00 88.06 215 ARG A N 1
ATOM 1699 C CA . ARG A 1 215 ? 10.975 -9.271 -9.681 1.00 88.06 215 ARG A CA 1
ATOM 1700 C C . ARG A 1 215 ? 12.434 -8.922 -9.972 1.00 88.06 215 ARG A C 1
ATOM 1702 O O . ARG A 1 215 ? 12.698 -7.860 -10.524 1.00 88.06 215 ARG A O 1
ATOM 1709 N N . ALA A 1 216 ? 13.367 -9.823 -9.665 1.00 89.50 216 ALA A N 1
ATOM 1710 C CA . ALA A 1 216 ? 14.784 -9.646 -9.979 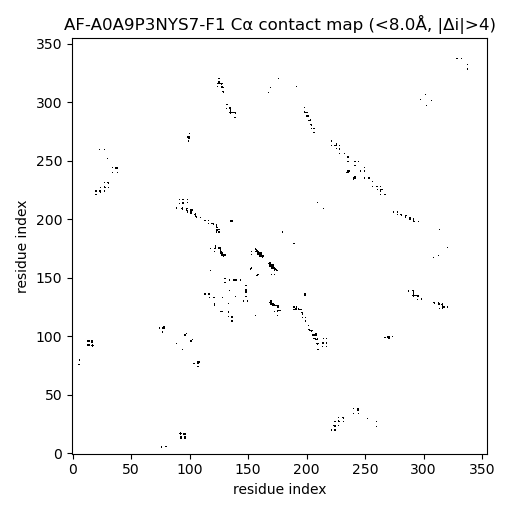1.00 89.50 216 ALA A CA 1
ATOM 1711 C C . ALA A 1 216 ? 15.016 -9.524 -11.493 1.00 89.50 216 ALA A C 1
ATOM 1713 O O . ALA A 1 216 ? 15.757 -8.646 -11.927 1.00 89.50 216 ALA A O 1
ATOM 1714 N N . LEU A 1 217 ? 14.323 -10.334 -12.304 1.00 88.19 217 LEU A N 1
ATOM 1715 C CA . LEU A 1 217 ? 14.351 -10.218 -13.765 1.00 88.19 217 LEU A CA 1
ATOM 1716 C C . LEU A 1 217 ? 13.792 -8.875 -14.255 1.00 88.19 217 LEU A C 1
ATOM 1718 O O . LEU A 1 217 ? 14.390 -8.265 -15.135 1.00 88.19 217 LEU A O 1
ATOM 1722 N N . ALA A 1 218 ? 12.684 -8.392 -13.684 1.00 88.94 218 ALA A N 1
ATOM 1723 C CA . ALA A 1 218 ? 12.117 -7.086 -14.029 1.00 88.94 218 ALA A CA 1
ATOM 1724 C C . ALA A 1 218 ? 13.094 -5.940 -13.720 1.00 88.94 218 ALA A C 1
ATOM 1726 O O . ALA A 1 218 ? 13.305 -5.065 -14.559 1.00 88.94 218 ALA A O 1
ATOM 1727 N N . VAL A 1 219 ? 13.739 -5.979 -12.550 1.00 94.38 219 VAL A N 1
ATOM 1728 C CA . VAL A 1 219 ? 14.783 -5.018 -12.163 1.00 94.38 219 VAL A CA 1
ATOM 1729 C C . VAL A 1 219 ? 15.980 -5.107 -13.109 1.00 94.38 219 VAL A C 1
ATOM 1731 O O . VAL A 1 219 ? 16.418 -4.083 -13.627 1.00 94.38 219 VAL A O 1
ATOM 1734 N N . GLY A 1 220 ? 16.478 -6.315 -13.386 1.00 93.69 220 GLY A N 1
ATOM 1735 C CA . GLY A 1 220 ? 17.601 -6.539 -14.298 1.00 93.69 220 GLY A CA 1
ATOM 1736 C C . GLY A 1 220 ? 17.322 -6.018 -15.708 1.00 93.69 220 GLY A C 1
ATOM 1737 O O . GLY A 1 220 ? 18.137 -5.286 -16.264 1.00 93.69 220 GLY A O 1
ATOM 1738 N N . LEU A 1 221 ? 16.140 -6.312 -16.257 1.00 92.69 221 LEU A N 1
ATOM 1739 C CA . LEU A 1 221 ? 15.715 -5.806 -17.562 1.00 92.69 221 LEU A CA 1
ATOM 1740 C C . LEU A 1 221 ? 15.572 -4.276 -17.561 1.00 92.69 221 LEU A C 1
ATOM 1742 O O . LEU A 1 221 ? 15.965 -3.624 -18.526 1.00 92.69 221 LEU A O 1
ATOM 1746 N N . GLY A 1 222 ? 15.072 -3.691 -16.469 1.00 94.38 222 GLY A N 1
ATOM 1747 C CA . GLY A 1 222 ? 15.032 -2.242 -16.279 1.00 94.38 222 GLY A CA 1
ATOM 1748 C C . GLY A 1 222 ? 16.426 -1.603 -16.272 1.00 94.38 222 GLY A C 1
ATOM 1749 O O . GLY A 1 222 ? 16.631 -0.586 -16.931 1.00 94.38 222 GLY A O 1
ATOM 1750 N N . ILE A 1 223 ? 17.400 -2.212 -15.584 1.00 97.06 223 ILE A N 1
ATOM 1751 C CA . ILE A 1 223 ? 18.791 -1.729 -15.538 1.00 97.06 223 ILE A CA 1
ATOM 1752 C C . ILE A 1 223 ? 19.411 -1.788 -16.936 1.00 97.06 223 ILE A C 1
ATOM 1754 O O . ILE A 1 223 ? 19.990 -0.804 -17.392 1.00 97.06 223 ILE A O 1
ATOM 1758 N N . ILE A 1 224 ? 19.239 -2.912 -17.637 1.00 95.81 224 ILE A N 1
ATOM 1759 C CA . ILE A 1 224 ? 19.666 -3.091 -19.032 1.00 95.81 224 ILE A CA 1
ATOM 1760 C C . ILE A 1 224 ? 19.066 -1.989 -19.916 1.00 95.81 224 ILE A C 1
ATOM 1762 O O . ILE A 1 224 ? 19.785 -1.368 -20.696 1.00 95.81 224 ILE A O 1
ATOM 1766 N N . ASN A 1 225 ? 17.776 -1.684 -19.753 1.00 95.75 225 ASN A N 1
ATOM 1767 C CA . ASN A 1 225 ? 17.115 -0.617 -20.500 1.00 95.75 225 ASN A CA 1
ATOM 1768 C C . ASN A 1 225 ? 17.738 0.763 -20.218 1.00 95.75 225 ASN A C 1
ATOM 1770 O O . ASN A 1 225 ? 18.075 1.479 -21.155 1.00 95.75 225 ASN A O 1
ATOM 1774 N N . VAL A 1 226 ? 17.946 1.128 -18.946 1.00 96.88 226 VAL A N 1
ATOM 1775 C CA . VAL A 1 226 ? 18.579 2.408 -18.563 1.00 96.88 226 VAL A CA 1
ATOM 1776 C C . VAL A 1 226 ? 19.990 2.518 -19.139 1.00 96.88 226 VAL A C 1
ATOM 1778 O O . VAL A 1 226 ? 20.324 3.533 -19.747 1.00 96.88 226 VAL A O 1
ATOM 1781 N N . VAL A 1 227 ? 20.810 1.473 -18.998 1.00 97.19 227 VAL A N 1
ATOM 1782 C CA . VAL A 1 227 ? 22.171 1.444 -19.554 1.00 97.19 227 VAL A CA 1
ATOM 1783 C C . VAL A 1 227 ? 22.132 1.600 -21.071 1.00 97.19 227 VAL A C 1
ATOM 1785 O O . VAL A 1 227 ? 22.866 2.424 -21.614 1.00 97.19 227 VAL A O 1
ATOM 1788 N N . GLY A 1 228 ? 21.243 0.878 -21.756 1.00 95.94 228 GLY A N 1
ATOM 1789 C CA . GLY A 1 228 ? 21.050 1.014 -23.195 1.00 95.94 228 GLY A CA 1
ATOM 1790 C C . GLY A 1 228 ? 20.678 2.444 -23.599 1.00 95.94 228 GLY A C 1
ATOM 1791 O O . GLY A 1 228 ? 21.292 3.000 -24.507 1.00 95.94 228 GLY A O 1
ATOM 1792 N N . VAL A 1 229 ? 19.737 3.082 -22.896 1.00 96.19 229 VAL A N 1
ATOM 1793 C CA . VAL A 1 229 ? 19.339 4.477 -23.154 1.00 96.19 229 VAL A CA 1
ATOM 1794 C C . VAL A 1 229 ? 20.505 5.446 -22.934 1.00 96.19 229 VAL A C 1
ATOM 1796 O O . VAL A 1 229 ? 20.687 6.369 -23.729 1.00 96.19 229 VAL A O 1
ATOM 1799 N N . LEU A 1 230 ? 21.326 5.242 -21.900 1.00 96.50 230 LEU A N 1
ATOM 1800 C CA . LEU A 1 230 ? 22.512 6.064 -21.638 1.00 96.50 230 LEU A CA 1
ATOM 1801 C C . LEU A 1 230 ? 23.580 5.896 -22.725 1.00 96.50 230 LEU A C 1
ATOM 1803 O O . LEU A 1 230 ? 24.112 6.892 -23.222 1.00 96.50 230 LEU A O 1
ATOM 1807 N N . VAL A 1 231 ? 23.866 4.656 -23.131 1.00 95.50 231 VAL A N 1
ATOM 1808 C CA . VAL A 1 231 ? 24.807 4.349 -24.218 1.00 95.50 231 VAL A CA 1
ATOM 1809 C C . VAL A 1 231 ? 24.319 4.968 -25.523 1.00 95.50 231 VAL A C 1
ATOM 1811 O O . VAL A 1 231 ? 25.069 5.705 -26.161 1.00 95.50 231 VAL A O 1
ATOM 1814 N N . LEU A 1 232 ? 23.052 4.756 -25.884 1.00 94.31 232 LEU A N 1
ATOM 1815 C CA . LEU A 1 232 ? 22.448 5.338 -27.079 1.00 94.31 232 LEU A CA 1
ATOM 1816 C C . LEU A 1 232 ? 22.495 6.871 -27.037 1.00 94.31 232 LEU A C 1
ATOM 1818 O O . LEU A 1 232 ? 22.899 7.505 -28.011 1.00 94.31 232 LEU A O 1
ATOM 1822 N N . SER A 1 233 ? 22.178 7.480 -25.890 1.00 93.50 233 SER A N 1
ATOM 1823 C CA . SER A 1 233 ? 22.290 8.929 -25.701 1.00 93.50 233 SER A CA 1
ATOM 1824 C C . SER A 1 233 ? 23.724 9.435 -25.862 1.00 93.50 233 SER A C 1
ATOM 1826 O O . SER A 1 233 ? 23.911 10.543 -26.359 1.00 93.50 233 SER A O 1
ATOM 1828 N N . SER A 1 234 ? 24.725 8.668 -25.428 1.00 93.00 234 SER A N 1
ATOM 1829 C CA . SER A 1 234 ? 26.142 9.002 -25.604 1.00 93.00 234 SER A CA 1
ATOM 1830 C C . SER A 1 234 ? 26.558 8.894 -27.075 1.00 93.00 234 SER A C 1
ATOM 1832 O O . SER A 1 234 ? 27.181 9.810 -27.615 1.00 93.00 234 SER A O 1
ATOM 1834 N N . MET A 1 235 ? 26.124 7.836 -27.772 1.00 90.31 235 MET A N 1
ATOM 1835 C CA . MET A 1 235 ? 26.389 7.641 -29.203 1.00 90.31 235 MET A CA 1
ATOM 1836 C C . MET A 1 235 ? 25.793 8.765 -30.055 1.00 90.31 235 MET A C 1
ATOM 1838 O O . MET A 1 235 ? 26.465 9.284 -30.943 1.00 90.31 235 MET A O 1
ATOM 1842 N N . LEU A 1 236 ? 24.571 9.206 -29.741 1.00 89.50 236 LEU A N 1
ATOM 1843 C CA . LEU A 1 236 ? 23.900 10.310 -30.436 1.00 89.50 236 LEU A CA 1
ATOM 1844 C C . LEU A 1 236 ? 24.511 11.691 -30.158 1.00 89.50 236 LEU A C 1
ATOM 1846 O O . LEU A 1 236 ? 24.159 12.643 -30.846 1.00 89.50 236 LEU A O 1
ATOM 1850 N N . ARG A 1 237 ? 25.403 11.826 -29.168 1.00 89.06 237 ARG A N 1
ATOM 1851 C CA . ARG A 1 237 ? 26.182 13.054 -28.926 1.00 89.06 237 ARG A CA 1
ATOM 1852 C C . ARG A 1 237 ? 27.519 13.054 -29.665 1.00 89.06 237 ARG A C 1
ATOM 1854 O O . ARG A 1 237 ? 28.153 14.100 -29.764 1.00 89.06 237 ARG A O 1
ATOM 1861 N N . ASN A 1 238 ? 27.961 11.906 -30.179 1.00 87.94 238 ASN A N 1
ATOM 1862 C CA . ASN A 1 238 ? 29.247 11.788 -30.852 1.00 87.94 238 ASN A CA 1
ATOM 1863 C C . ASN A 1 238 ? 29.132 12.209 -32.336 1.00 87.94 238 ASN A C 1
ATOM 1865 O O . ASN A 1 238 ? 28.476 11.514 -33.121 1.00 87.94 238 ASN A O 1
ATOM 1869 N N . PRO A 1 239 ? 29.807 13.293 -32.770 1.00 82.62 239 PRO A N 1
ATOM 1870 C CA . PRO A 1 239 ? 29.701 13.802 -34.140 1.00 82.62 239 PRO A CA 1
ATOM 1871 C C . PRO A 1 239 ? 30.219 12.819 -35.200 1.00 82.62 239 PRO A C 1
ATOM 1873 O O . PRO A 1 239 ? 29.764 12.860 -36.343 1.00 82.62 239 PRO A O 1
ATOM 1876 N N . ALA A 1 240 ? 31.134 11.910 -34.841 1.00 84.06 240 ALA A N 1
ATOM 1877 C CA . ALA A 1 240 ? 31.641 10.894 -35.759 1.00 84.06 240 ALA A CA 1
ATOM 1878 C C . ALA A 1 240 ? 30.567 9.853 -36.113 1.00 84.06 240 ALA A C 1
ATOM 1880 O O . ALA A 1 240 ? 30.480 9.424 -37.261 1.00 84.06 240 ALA A O 1
ATOM 1881 N N . ILE A 1 241 ? 29.725 9.482 -35.144 1.00 81.44 241 ILE A N 1
ATOM 1882 C CA . ILE A 1 241 ? 28.633 8.518 -35.335 1.00 81.44 241 ILE A CA 1
ATOM 1883 C C . ILE A 1 241 ? 27.508 9.164 -36.147 1.00 81.44 241 ILE A C 1
ATOM 1885 O O . ILE A 1 241 ? 27.021 8.560 -37.098 1.00 81.44 241 ILE A O 1
ATOM 1889 N N . ILE A 1 242 ? 27.162 10.422 -35.847 1.00 80.88 242 ILE A N 1
ATOM 1890 C CA . ILE A 1 242 ? 26.129 11.178 -36.577 1.00 80.88 242 ILE A CA 1
ATOM 1891 C C . ILE A 1 242 ? 26.466 11.285 -38.069 1.00 80.88 242 ILE A C 1
ATOM 1893 O O . ILE A 1 242 ? 25.610 11.056 -38.923 1.00 80.88 242 ILE A O 1
ATOM 1897 N N . ARG A 1 243 ? 27.720 11.626 -38.392 1.00 79.50 243 ARG A N 1
ATOM 1898 C CA . ARG A 1 243 ? 28.170 11.769 -39.784 1.00 79.50 243 ARG A CA 1
ATOM 1899 C C . ARG A 1 243 ? 28.122 10.456 -40.563 1.00 79.50 243 ARG A C 1
ATOM 1901 O O . ARG A 1 243 ? 27.849 10.500 -41.756 1.00 79.50 243 ARG A O 1
ATOM 1908 N N . LYS A 1 244 ? 28.391 9.325 -39.905 1.00 80.12 244 LYS A N 1
ATOM 1909 C CA . LYS A 1 244 ? 28.413 7.992 -40.526 1.00 80.12 244 LYS A CA 1
ATOM 1910 C C . LYS A 1 244 ? 27.017 7.394 -40.694 1.00 80.12 244 LYS A C 1
ATOM 1912 O O . LYS A 1 244 ? 26.696 6.892 -41.759 1.00 80.12 244 LYS A O 1
ATOM 1917 N N . ALA A 1 245 ? 26.179 7.490 -39.665 1.00 79.38 245 ALA A N 1
ATOM 1918 C CA . ALA A 1 245 ? 24.845 6.891 -39.662 1.00 79.38 245 ALA A CA 1
ATOM 1919 C C . ALA A 1 245 ? 23.825 7.643 -40.542 1.00 79.38 245 ALA A C 1
ATOM 1921 O O . ALA A 1 245 ? 22.789 7.095 -40.915 1.00 79.38 245 ALA A O 1
ATOM 1922 N N . GLY A 1 246 ? 24.116 8.902 -40.880 1.00 81.19 246 GLY A N 1
ATOM 1923 C CA . GLY A 1 246 ? 23.296 9.732 -41.754 1.00 81.19 246 GLY A CA 1
ATOM 1924 C C . GLY A 1 246 ? 22.208 10.530 -41.010 1.00 81.19 246 GLY A C 1
ATOM 1925 O O . GLY A 1 246 ? 21.611 10.037 -40.048 1.00 81.19 246 GLY A O 1
ATOM 1926 N N . PRO A 1 247 ? 21.876 11.756 -41.472 1.00 79.25 247 PRO A N 1
ATOM 1927 C CA . PRO A 1 247 ? 20.871 12.613 -40.834 1.00 79.25 247 PRO A CA 1
ATOM 1928 C C . PRO A 1 247 ? 19.471 11.998 -40.613 1.00 79.25 247 PRO A C 1
ATOM 1930 O O . PRO A 1 247 ? 18.909 12.241 -39.543 1.00 79.25 247 PRO A O 1
ATOM 1933 N N . PRO A 1 248 ? 18.873 11.223 -41.549 1.00 86.06 248 PRO A N 1
ATOM 1934 C CA . PRO A 1 248 ? 17.487 10.770 -41.387 1.00 86.06 248 PRO A CA 1
ATOM 1935 C C . PRO A 1 248 ? 17.331 9.725 -40.276 1.00 86.06 248 PRO A C 1
ATOM 1937 O O . PRO A 1 248 ? 16.401 9.814 -39.476 1.00 86.06 248 PRO A O 1
ATOM 1940 N N . LEU A 1 249 ? 18.267 8.776 -40.176 1.00 85.06 249 LEU A N 1
ATOM 1941 C CA . LEU A 1 249 ? 18.259 7.749 -39.134 1.00 85.06 249 LEU A CA 1
ATOM 1942 C C . LEU A 1 249 ? 18.486 8.377 -37.754 1.00 85.06 249 LEU A C 1
ATOM 1944 O O . LEU A 1 249 ? 17.746 8.097 -36.813 1.00 85.06 249 LEU A O 1
ATOM 1948 N N . VAL A 1 250 ? 19.465 9.280 -37.639 1.00 87.44 250 VAL A N 1
ATOM 1949 C CA . VAL A 1 250 ? 19.764 9.979 -36.380 1.00 87.44 250 VAL A CA 1
ATOM 1950 C C . VAL A 1 250 ? 18.570 10.812 -35.915 1.00 87.44 250 VAL A C 1
ATOM 1952 O O . VAL A 1 250 ? 18.207 10.743 -34.742 1.00 87.44 250 VAL A O 1
ATOM 1955 N N . SER A 1 251 ? 17.926 11.554 -36.822 1.00 88.19 251 SER A N 1
ATOM 1956 C CA . SER A 1 251 ? 16.742 12.360 -36.501 1.00 88.19 251 SER A CA 1
ATOM 1957 C C . SER A 1 251 ? 15.570 11.499 -36.022 1.00 88.19 251 SER A C 1
ATOM 1959 O O . SER A 1 251 ? 14.905 11.872 -35.055 1.00 88.19 251 SER A O 1
ATOM 1961 N N . MET A 1 252 ? 15.350 10.332 -36.638 1.00 89.75 252 MET A N 1
ATOM 1962 C CA . MET A 1 252 ? 14.319 9.387 -36.206 1.00 89.75 252 MET A CA 1
ATOM 1963 C C . MET A 1 252 ? 14.581 8.883 -34.779 1.00 89.75 252 MET A C 1
ATOM 1965 O O . MET A 1 252 ? 13.687 8.958 -33.939 1.00 89.75 252 MET A O 1
ATOM 1969 N N . ILE A 1 253 ? 15.803 8.427 -34.474 1.00 91.50 253 ILE A N 1
ATOM 1970 C CA . ILE A 1 253 ? 16.153 7.938 -33.128 1.00 91.50 253 ILE A CA 1
ATOM 1971 C C . ILE A 1 253 ? 16.042 9.070 -32.097 1.00 91.50 253 ILE A C 1
ATOM 1973 O O . ILE A 1 253 ? 15.457 8.880 -31.030 1.00 91.50 253 ILE A O 1
ATOM 1977 N N . GLN A 1 254 ? 16.551 10.265 -32.418 1.00 90.06 254 GLN A N 1
ATOM 1978 C CA . GLN A 1 254 ? 16.444 11.442 -31.550 1.00 90.06 254 GLN A CA 1
ATOM 1979 C C . GLN A 1 254 ? 14.987 11.810 -31.239 1.00 90.06 254 GLN A C 1
ATOM 1981 O O . GLN A 1 254 ? 14.710 12.247 -30.125 1.00 90.06 254 GLN A O 1
ATOM 1986 N N . GLY A 1 255 ? 14.052 11.579 -32.167 1.00 90.56 255 GLY A N 1
ATOM 1987 C CA . GLY A 1 255 ? 12.620 11.779 -31.935 1.00 90.56 255 GLY A CA 1
ATOM 1988 C C . GLY A 1 255 ? 12.041 10.887 -30.828 1.00 90.56 255 GLY A C 1
ATOM 1989 O O . GLY A 1 255 ? 11.189 11.338 -30.066 1.00 90.56 255 GLY A O 1
ATOM 1990 N N . PHE A 1 256 ? 12.531 9.650 -30.684 1.00 90.25 256 PHE A N 1
ATOM 1991 C CA . PHE A 1 256 ? 12.080 8.716 -29.641 1.00 90.25 256 PHE A CA 1
ATOM 1992 C C . PHE A 1 256 ? 12.823 8.870 -28.308 1.00 90.25 256 PHE A C 1
ATOM 1994 O O . PHE A 1 256 ? 12.309 8.445 -27.271 1.00 90.25 256 PHE A O 1
ATOM 2001 N N . MET A 1 257 ? 14.010 9.489 -28.305 1.00 93.62 257 MET A N 1
ATOM 2002 C CA . MET A 1 257 ? 14.854 9.616 -27.110 1.00 93.62 257 MET A CA 1
ATOM 2003 C C . MET A 1 257 ? 14.136 10.193 -25.879 1.00 93.62 257 MET A C 1
ATOM 2005 O O . MET A 1 257 ? 14.288 9.595 -24.813 1.00 93.62 257 MET A O 1
ATOM 2009 N N . PRO A 1 258 ? 13.330 11.274 -25.969 1.00 94.00 258 PRO A N 1
ATOM 2010 C CA . PRO A 1 258 ? 12.625 11.802 -24.802 1.00 94.00 258 PRO A CA 1
ATOM 2011 C C . PRO A 1 258 ? 11.685 10.775 -24.160 1.00 94.00 258 PRO A C 1
ATOM 2013 O O . PRO A 1 258 ? 11.653 10.653 -22.938 1.00 94.00 258 PRO A O 1
ATOM 2016 N N . ALA A 1 259 ? 10.962 9.995 -24.971 1.00 91.69 259 ALA A N 1
ATOM 2017 C CA . ALA A 1 259 ? 10.053 8.962 -24.480 1.00 91.69 259 ALA A CA 1
ATOM 2018 C C . ALA A 1 259 ? 10.815 7.791 -23.840 1.00 91.69 259 ALA A C 1
ATOM 2020 O O . ALA A 1 259 ? 10.442 7.337 -22.759 1.00 91.69 259 ALA A O 1
ATOM 2021 N N . LEU A 1 260 ? 11.911 7.340 -24.463 1.00 93.62 260 LEU A N 1
ATOM 2022 C CA . LEU A 1 260 ? 12.764 6.268 -23.932 1.00 93.62 260 LEU A CA 1
ATOM 2023 C C . LEU A 1 260 ? 13.416 6.668 -22.601 1.00 93.62 260 LEU A C 1
ATOM 2025 O O . LEU A 1 260 ? 13.409 5.894 -21.644 1.00 93.62 260 LEU A O 1
ATOM 2029 N N . GLN A 1 261 ? 13.930 7.897 -22.515 1.00 94.44 261 GLN A N 1
ATOM 2030 C CA . GLN A 1 261 ? 14.497 8.452 -21.286 1.00 94.44 261 GLN A CA 1
ATOM 2031 C C . GLN A 1 261 ? 13.438 8.562 -20.193 1.00 94.44 261 GLN A C 1
ATOM 2033 O O . GLN A 1 261 ? 13.640 8.013 -19.110 1.00 94.44 261 GLN A O 1
ATOM 2038 N N . ALA A 1 262 ? 12.300 9.198 -20.489 1.00 92.06 262 ALA A N 1
ATOM 2039 C CA . ALA A 1 262 ? 11.202 9.350 -19.540 1.00 92.06 262 ALA A CA 1
ATOM 2040 C C . ALA A 1 262 ? 10.736 7.994 -19.000 1.00 92.06 262 ALA A C 1
ATOM 2042 O O . ALA A 1 262 ? 10.625 7.825 -17.787 1.00 92.06 262 ALA A O 1
ATOM 2043 N N . TYR A 1 263 ? 10.546 7.007 -19.880 1.00 90.81 263 TYR A N 1
ATOM 2044 C CA . TYR A 1 263 ? 10.153 5.658 -19.488 1.00 90.81 263 TYR A CA 1
ATOM 2045 C C . TYR A 1 263 ? 11.212 4.978 -18.606 1.00 90.81 263 TYR A C 1
ATOM 2047 O O . TYR A 1 263 ? 10.881 4.459 -17.542 1.00 90.81 263 TYR A O 1
ATOM 2055 N N . SER A 1 264 ? 12.489 5.018 -19.006 1.00 94.00 264 SER A N 1
ATOM 2056 C CA . SER A 1 264 ? 13.586 4.387 -18.258 1.00 94.00 264 SER A CA 1
ATOM 2057 C C . SER A 1 264 ? 13.758 4.961 -16.846 1.00 94.00 264 SER A C 1
ATOM 2059 O O . SER A 1 264 ? 14.031 4.217 -15.907 1.00 94.00 264 SER A O 1
ATOM 2061 N N . VAL A 1 265 ? 13.534 6.270 -16.679 1.00 94.00 265 VAL A N 1
ATOM 2062 C CA . VAL A 1 265 ? 13.595 6.951 -15.381 1.00 94.00 265 VAL A CA 1
ATOM 2063 C C . VAL A 1 265 ? 12.352 6.627 -14.557 1.00 94.00 265 VAL A C 1
ATOM 2065 O O . VAL A 1 265 ? 12.467 6.206 -13.406 1.00 94.00 265 VAL A O 1
ATOM 2068 N N . ALA A 1 266 ? 11.160 6.763 -15.145 1.00 89.69 266 ALA A N 1
ATOM 2069 C CA . ALA A 1 266 ? 9.894 6.497 -14.467 1.00 89.69 266 ALA A CA 1
ATOM 2070 C C . ALA A 1 266 ? 9.813 5.061 -13.928 1.00 89.69 266 ALA A C 1
ATOM 2072 O O . ALA A 1 266 ? 9.315 4.855 -12.822 1.00 89.69 266 ALA A O 1
ATOM 2073 N N . PHE A 1 267 ? 10.371 4.090 -14.660 1.00 93.00 267 PHE A N 1
ATOM 2074 C CA . PHE A 1 267 ? 10.426 2.684 -14.256 1.00 93.00 267 PHE A CA 1
ATOM 2075 C C . PHE A 1 267 ? 11.052 2.463 -12.870 1.00 93.00 267 PHE A C 1
ATOM 2077 O O . PHE A 1 267 ? 10.652 1.539 -12.167 1.00 93.00 267 PHE A O 1
ATOM 2084 N N . PHE A 1 268 ? 11.996 3.315 -12.455 1.00 94.75 268 PHE A N 1
ATOM 2085 C CA . PHE A 1 268 ? 12.648 3.237 -11.142 1.00 94.75 268 PHE A CA 1
ATOM 2086 C C . PHE A 1 268 ? 12.161 4.297 -10.155 1.00 94.75 268 PHE A C 1
ATOM 2088 O O . PHE A 1 268 ? 12.036 4.015 -8.964 1.00 94.75 268 PHE A O 1
ATOM 2095 N N . VAL A 1 269 ? 11.852 5.504 -10.630 1.00 93.38 269 VAL A N 1
ATOM 2096 C CA . VAL A 1 269 ? 11.398 6.597 -9.761 1.00 93.38 269 VAL A CA 1
ATOM 2097 C C . VAL A 1 269 ? 10.030 6.289 -9.153 1.00 93.38 269 VAL A C 1
ATOM 2099 O O . VAL A 1 269 ? 9.850 6.473 -7.952 1.00 93.38 269 VAL A O 1
ATOM 2102 N N . ILE A 1 270 ? 9.086 5.759 -9.940 1.00 87.31 270 ILE A N 1
ATOM 2103 C CA . ILE A 1 270 ? 7.743 5.406 -9.452 1.00 87.31 270 ILE A CA 1
ATOM 2104 C C . ILE A 1 270 ? 7.811 4.401 -8.286 1.00 87.31 270 ILE A C 1
ATOM 2106 O O . ILE A 1 270 ? 7.297 4.724 -7.210 1.00 87.31 270 ILE A O 1
ATOM 2110 N N . PRO A 1 271 ? 8.453 3.220 -8.420 1.00 91.38 271 PRO A N 1
ATOM 2111 C CA . PRO A 1 271 ? 8.526 2.270 -7.314 1.00 91.38 271 PRO A CA 1
ATOM 2112 C C . PRO A 1 271 ? 9.323 2.799 -6.119 1.00 91.38 271 PRO A C 1
ATOM 2114 O O . PRO A 1 271 ? 8.995 2.448 -4.988 1.00 91.38 271 PRO A O 1
ATOM 2117 N N . LEU A 1 272 ? 10.323 3.662 -6.327 1.00 92.50 272 LEU A N 1
ATOM 2118 C CA . LEU A 1 272 ? 11.081 4.272 -5.233 1.00 92.50 272 LEU A CA 1
ATOM 2119 C C . LEU A 1 272 ? 10.214 5.225 -4.397 1.00 92.50 272 LEU A C 1
ATOM 2121 O O . LEU A 1 272 ? 10.170 5.110 -3.172 1.00 92.50 272 LEU A O 1
ATOM 2125 N N . CYS A 1 273 ? 9.480 6.131 -5.050 1.00 87.19 273 CYS A N 1
ATOM 2126 C CA . CYS A 1 273 ? 8.529 7.014 -4.373 1.00 87.19 273 CYS A CA 1
ATOM 2127 C C . CYS A 1 273 ? 7.439 6.205 -3.660 1.00 87.19 273 CYS A C 1
ATOM 2129 O O . CYS A 1 273 ? 7.115 6.477 -2.504 1.00 87.19 273 CYS A O 1
ATOM 2131 N N . ARG A 1 274 ? 6.918 5.164 -4.320 1.00 88.19 274 ARG A N 1
ATOM 2132 C CA . ARG A 1 274 ? 5.928 4.256 -3.735 1.00 88.19 274 ARG A CA 1
ATOM 2133 C C . ARG A 1 274 ? 6.466 3.561 -2.490 1.00 88.19 274 ARG A C 1
ATOM 2135 O O . ARG A 1 274 ? 5.774 3.529 -1.480 1.00 88.19 274 ARG A O 1
ATOM 2142 N N . TRP A 1 275 ? 7.692 3.043 -2.529 1.00 90.56 275 TRP A N 1
ATOM 2143 C CA . TRP A 1 275 ? 8.328 2.416 -1.371 1.00 90.56 275 TRP A CA 1
ATOM 2144 C C . TRP A 1 275 ? 8.392 3.363 -0.164 1.00 90.56 275 TRP A C 1
ATOM 2146 O O . TRP A 1 275 ? 8.044 2.950 0.940 1.00 90.56 275 TRP A O 1
ATOM 2156 N N . ALA A 1 276 ? 8.746 4.636 -0.370 1.00 88.75 276 ALA A N 1
ATOM 2157 C CA . ALA A 1 276 ? 8.784 5.625 0.709 1.00 88.75 276 ALA A CA 1
ATOM 2158 C C . ALA A 1 276 ? 7.395 5.857 1.339 1.00 88.75 276 ALA A C 1
ATOM 2160 O O . ALA A 1 276 ? 7.255 5.834 2.564 1.00 88.75 276 ALA A O 1
ATOM 2161 N N . VAL A 1 277 ? 6.354 6.006 0.509 1.00 85.81 277 VAL A N 1
ATOM 2162 C CA . VAL A 1 277 ? 4.963 6.165 0.977 1.00 85.81 277 VAL A CA 1
ATOM 2163 C C . VAL A 1 277 ? 4.476 4.913 1.708 1.00 85.81 277 VAL A C 1
ATOM 2165 O O . VAL A 1 277 ? 3.882 5.017 2.783 1.00 85.81 277 VAL A O 1
ATOM 2168 N N . LEU A 1 278 ? 4.753 3.723 1.167 1.00 83.44 278 LEU A N 1
ATOM 2169 C CA . LEU A 1 278 ? 4.368 2.454 1.786 1.00 83.44 278 LEU A CA 1
ATOM 2170 C C . LEU A 1 278 ? 5.072 2.234 3.123 1.00 83.44 278 LEU A C 1
ATOM 2172 O O . LEU A 1 278 ? 4.442 1.754 4.056 1.00 83.44 278 LEU A O 1
ATOM 2176 N N . SER A 1 279 ? 6.341 2.625 3.243 1.00 88.06 279 SER A N 1
ATOM 2177 C CA . SER A 1 279 ? 7.091 2.535 4.498 1.00 88.06 279 SER A CA 1
ATOM 2178 C C . SER A 1 279 ? 6.428 3.358 5.609 1.00 88.06 279 SER A C 1
ATOM 2180 O O . SER A 1 279 ? 6.154 2.842 6.692 1.00 88.06 279 SER A O 1
ATOM 2182 N N . SER A 1 280 ? 6.061 4.610 5.312 1.00 86.25 280 SER A N 1
ATOM 2183 C CA . SER A 1 280 ? 5.335 5.469 6.258 1.00 86.25 280 SER A CA 1
ATOM 2184 C C . SER A 1 280 ? 3.917 4.963 6.550 1.00 86.25 280 SER A C 1
ATOM 2186 O O . SER A 1 280 ? 3.450 5.017 7.686 1.00 86.25 280 SER A O 1
ATOM 2188 N N . THR A 1 281 ? 3.228 4.428 5.543 1.00 86.62 281 THR A N 1
ATOM 2189 C CA . THR A 1 281 ? 1.882 3.866 5.721 1.00 86.62 281 THR A CA 1
ATOM 2190 C C . THR A 1 281 ? 1.918 2.617 6.604 1.00 86.62 281 THR A C 1
ATOM 2192 O O . THR A 1 281 ? 1.084 2.463 7.495 1.00 86.62 281 THR A O 1
ATOM 2195 N N . ASN A 1 282 ? 2.905 1.743 6.401 1.00 90.75 282 ASN A N 1
ATOM 2196 C CA . ASN A 1 282 ? 3.076 0.519 7.175 1.00 90.75 282 ASN A CA 1
ATOM 2197 C C . ASN A 1 282 ? 3.454 0.805 8.625 1.00 90.75 282 ASN A C 1
ATOM 2199 O O . ASN A 1 282 ? 2.879 0.176 9.509 1.00 90.75 282 ASN A O 1
ATOM 2203 N N . SER A 1 283 ? 4.316 1.790 8.893 1.00 93.44 283 SER A N 1
ATOM 2204 C CA . SER A 1 283 ? 4.623 2.175 10.276 1.00 93.44 283 SER A CA 1
ATOM 2205 C C . SER A 1 283 ? 3.388 2.713 11.007 1.00 93.44 283 SER A C 1
ATOM 2207 O O . SER A 1 283 ? 3.145 2.361 12.162 1.00 93.44 283 SER A O 1
ATOM 2209 N N . ALA A 1 284 ? 2.536 3.486 10.324 1.00 90.12 284 ALA A N 1
ATOM 2210 C CA . ALA A 1 284 ? 1.265 3.939 10.885 1.00 90.12 284 ALA A CA 1
ATOM 2211 C C . ALA A 1 284 ? 0.287 2.775 11.150 1.00 90.12 284 ALA A C 1
ATOM 2213 O O . ALA A 1 284 ? -0.365 2.746 12.196 1.00 90.12 284 ALA A O 1
ATOM 2214 N N . ILE A 1 285 ? 0.190 1.805 10.231 1.00 90.12 285 ILE A N 1
ATOM 2215 C CA . ILE A 1 285 ? -0.617 0.583 10.406 1.00 90.12 285 ILE A CA 1
ATOM 2216 C C . ILE A 1 285 ? -0.110 -0.234 11.598 1.00 90.12 285 ILE A C 1
ATOM 2218 O O . ILE A 1 285 ? -0.900 -0.671 12.436 1.00 90.12 285 ILE A O 1
ATOM 2222 N N . GLU A 1 286 ? 1.203 -0.416 11.711 1.00 94.38 286 GLU A N 1
ATOM 2223 C CA . GLU A 1 286 ? 1.831 -1.141 12.812 1.00 94.38 286 GLU A CA 1
ATOM 2224 C C . GLU A 1 286 ? 1.563 -0.464 14.155 1.00 94.38 286 GLU A C 1
ATOM 2226 O O . GLU A 1 286 ? 1.144 -1.146 15.089 1.00 94.38 286 GLU A O 1
ATOM 2231 N N . ALA A 1 287 ? 1.683 0.863 14.236 1.00 93.56 287 ALA A N 1
ATOM 2232 C CA . ALA A 1 287 ? 1.373 1.622 15.446 1.00 93.56 287 ALA A CA 1
ATOM 2233 C C . ALA A 1 287 ? -0.105 1.499 15.865 1.00 93.56 287 ALA A C 1
ATOM 2235 O O . ALA A 1 287 ? -0.415 1.432 17.057 1.00 93.56 287 ALA A O 1
ATOM 2236 N N . ARG A 1 288 ? -1.047 1.454 14.908 1.00 90.62 288 ARG A N 1
ATOM 2237 C CA . ARG A 1 288 ? -2.468 1.181 15.206 1.00 90.62 288 ARG A CA 1
ATOM 2238 C C . ARG A 1 288 ? -2.671 -0.251 15.696 1.00 90.62 288 ARG A C 1
ATOM 2240 O O . ARG A 1 288 ? -3.351 -0.477 16.694 1.00 90.62 288 ARG A O 1
ATOM 2247 N N . ASN A 1 289 ? -2.063 -1.223 15.023 1.00 94.31 289 ASN A N 1
ATOM 2248 C CA . ASN A 1 289 ? -2.166 -2.634 15.387 1.00 94.31 289 ASN A CA 1
ATOM 2249 C C . ASN A 1 289 ? -1.550 -2.935 16.759 1.00 94.31 289 ASN A C 1
ATOM 2251 O O . ASN A 1 289 ? -2.095 -3.751 17.499 1.00 94.31 289 ASN A O 1
ATOM 2255 N N . GLN A 1 290 ? -0.442 -2.281 17.115 1.00 94.19 290 GLN A N 1
ATOM 2256 C CA . GLN A 1 290 ? 0.168 -2.371 18.442 1.00 94.19 290 GLN A CA 1
ATOM 2257 C C . GLN A 1 290 ? -0.814 -1.913 19.525 1.00 94.19 290 GLN A C 1
ATOM 2259 O O . GLN A 1 290 ? -1.134 -2.708 20.405 1.00 94.19 290 GLN A O 1
ATOM 2264 N N . ARG A 1 291 ? -1.421 -0.727 19.378 1.00 92.75 291 ARG A N 1
ATOM 2265 C CA . ARG A 1 291 ? -2.454 -0.222 20.305 1.00 92.75 291 ARG A CA 1
ATOM 2266 C C . ARG A 1 291 ? -3.639 -1.179 20.477 1.00 92.75 291 ARG A C 1
ATOM 2268 O O . ARG A 1 291 ? -4.139 -1.373 21.587 1.00 92.75 291 ARG A O 1
ATOM 2275 N N . ARG A 1 292 ? -4.086 -1.822 19.393 1.00 92.50 292 ARG A N 1
ATOM 2276 C CA . ARG A 1 292 ? -5.164 -2.829 19.452 1.00 92.50 292 ARG A CA 1
ATOM 2277 C C . ARG A 1 292 ? -4.747 -4.082 20.222 1.00 92.50 292 ARG A C 1
ATOM 2279 O O . ARG A 1 292 ? -5.529 -4.591 21.021 1.00 92.50 292 ARG A O 1
ATOM 2286 N N . ARG A 1 293 ? -3.513 -4.561 20.026 1.00 93.38 293 ARG A N 1
ATOM 2287 C CA . ARG A 1 293 ? -2.955 -5.701 20.776 1.00 93.38 293 ARG A CA 1
ATOM 2288 C C . ARG A 1 293 ? -2.773 -5.375 22.255 1.00 93.38 293 ARG A C 1
ATOM 2290 O O . ARG A 1 293 ? -3.128 -6.196 23.090 1.00 93.38 293 ARG A O 1
ATOM 2297 N N . GLU A 1 294 ? -2.275 -4.186 22.576 1.00 92.56 294 GLU A N 1
ATOM 2298 C CA . GLU A 1 294 ? -2.138 -3.704 23.956 1.00 92.56 294 GLU A CA 1
ATOM 2299 C C . GLU A 1 294 ? -3.498 -3.643 24.654 1.00 92.56 294 GLU A C 1
ATOM 2301 O O . GLU A 1 294 ? -3.658 -4.157 25.759 1.00 92.56 294 GLU A O 1
ATOM 2306 N N . SER A 1 295 ? -4.518 -3.126 23.969 1.00 90.31 295 SER A N 1
ATOM 2307 C CA . SER A 1 295 ? -5.890 -3.098 24.491 1.00 90.31 295 SER A CA 1
ATOM 2308 C C . SER A 1 295 ? -6.451 -4.499 24.730 1.00 90.31 295 SER A C 1
ATOM 2310 O O . SER A 1 295 ? -7.094 -4.754 25.746 1.00 90.31 295 SER A O 1
ATOM 2312 N N . ALA A 1 296 ? -6.162 -5.441 23.832 1.00 91.31 296 ALA A N 1
ATOM 2313 C CA . ALA A 1 296 ? -6.528 -6.842 24.013 1.00 91.31 296 ALA A CA 1
ATOM 2314 C C . ALA A 1 296 ? -5.807 -7.484 25.206 1.00 91.31 296 ALA A C 1
ATOM 2316 O O . ALA A 1 296 ? -6.396 -8.270 25.946 1.00 91.31 296 ALA A O 1
ATOM 2317 N N . HIS A 1 297 ? -4.537 -7.131 25.411 1.00 90.88 297 HIS A N 1
ATOM 2318 C CA . HIS A 1 297 ? -3.739 -7.596 26.539 1.00 90.88 297 HIS A CA 1
ATOM 2319 C C . HIS A 1 297 ? -4.286 -7.073 27.879 1.00 90.88 297 HIS A C 1
ATOM 2321 O O . HIS A 1 297 ? -4.339 -7.808 28.862 1.00 90.88 297 HIS A O 1
ATOM 2327 N N . ILE A 1 298 ? -4.782 -5.832 27.922 1.00 89.62 298 ILE A N 1
ATOM 2328 C CA . ILE A 1 298 ? -5.456 -5.281 29.110 1.00 89.62 298 ILE A CA 1
ATOM 2329 C C . ILE A 1 298 ? -6.707 -6.104 29.477 1.00 89.62 298 ILE A C 1
ATOM 2331 O O . ILE A 1 298 ? -7.007 -6.278 30.659 1.00 89.62 298 ILE A O 1
ATOM 2335 N N . LEU A 1 299 ? -7.421 -6.655 28.488 1.00 87.44 299 LEU A N 1
ATOM 2336 C CA . LEU A 1 299 ? -8.581 -7.523 28.722 1.00 87.44 299 LEU A CA 1
ATOM 2337 C C . LEU A 1 299 ? -8.210 -8.938 29.177 1.00 87.44 299 LEU A C 1
ATOM 2339 O O . LEU A 1 299 ? -8.980 -9.546 29.919 1.00 87.44 299 LEU A O 1
ATOM 2343 N N . SER A 1 300 ? -7.065 -9.476 28.745 1.00 87.12 300 SER A N 1
ATOM 2344 C CA . SER A 1 300 ? -6.615 -10.806 29.178 1.00 87.12 300 SER A CA 1
ATOM 2345 C C . SER A 1 300 ? -6.095 -10.796 30.618 1.00 87.12 300 SER A C 1
ATOM 2347 O O . SER A 1 300 ? -6.242 -11.789 31.331 1.00 87.12 300 SER A O 1
ATOM 2349 N N . GLN A 1 301 ? -5.550 -9.663 31.075 1.00 90.06 301 GLN A N 1
ATOM 2350 C CA . GLN A 1 301 ? -5.060 -9.461 32.440 1.00 90.06 301 GLN A CA 1
ATOM 2351 C C . GLN A 1 301 ? -5.694 -8.214 33.086 1.00 90.06 301 GLN A C 1
ATOM 2353 O O . GLN A 1 301 ? -5.010 -7.221 33.345 1.00 90.06 301 GLN A O 1
ATOM 2358 N N . PRO A 1 302 ? -7.008 -8.240 33.382 1.00 90.00 302 PRO A N 1
ATOM 2359 C CA . PRO A 1 302 ? -7.709 -7.059 33.854 1.00 90.00 302 PRO A CA 1
ATOM 2360 C C . PRO A 1 302 ? -7.305 -6.717 35.288 1.00 90.00 302 PRO A C 1
ATOM 2362 O O . PRO A 1 302 ? -7.325 -7.576 36.185 1.00 90.00 302 PRO A O 1
ATOM 2365 N N . SER A 1 303 ? -7.017 -5.431 35.506 1.00 91.62 303 SER A N 1
ATOM 2366 C CA . SER A 1 303 ? -6.812 -4.856 36.836 1.00 91.62 303 SER A CA 1
ATOM 2367 C C . SER A 1 303 ? -8.049 -5.072 37.726 1.00 91.62 303 SER A C 1
ATOM 2369 O O . SER A 1 303 ? -9.157 -5.260 37.211 1.00 91.62 303 SER A O 1
ATOM 2371 N N . PRO A 1 304 ? -7.922 -5.024 39.065 1.00 91.44 304 PRO A N 1
ATOM 2372 C CA . PRO A 1 304 ? -9.062 -5.231 39.963 1.00 91.44 304 PRO A CA 1
ATOM 2373 C C . PRO A 1 304 ? -10.234 -4.280 39.689 1.00 91.44 304 PRO A C 1
ATOM 2375 O O . PRO A 1 304 ? -11.391 -4.691 39.754 1.00 91.44 304 PRO A O 1
ATOM 2378 N N . HIS A 1 305 ? -9.938 -3.025 39.336 1.00 89.50 305 HIS A N 1
ATOM 2379 C CA . HIS A 1 305 ? -10.946 -2.031 38.969 1.00 89.50 305 HIS A CA 1
ATOM 2380 C C . HIS A 1 305 ? -11.659 -2.400 37.661 1.00 89.50 305 HIS A C 1
ATOM 2382 O O . HIS A 1 305 ? -12.888 -2.449 37.618 1.00 89.50 305 HIS A O 1
ATOM 2388 N N . LEU A 1 306 ? -10.899 -2.739 36.612 1.00 89.62 306 LEU A N 1
ATOM 2389 C CA . LEU A 1 306 ? -11.468 -3.139 35.324 1.00 89.62 306 LEU A CA 1
ATOM 2390 C C . LEU A 1 306 ? -12.301 -4.418 35.453 1.00 89.62 306 LEU A C 1
ATOM 2392 O O . LEU A 1 306 ? -13.379 -4.512 34.880 1.00 89.62 306 LEU A O 1
ATOM 2396 N N . ARG A 1 307 ? -11.854 -5.380 36.263 1.00 91.12 307 ARG A N 1
ATOM 2397 C CA . ARG A 1 307 ? -12.592 -6.621 36.515 1.00 91.12 307 ARG A CA 1
ATOM 2398 C C . ARG A 1 307 ? -13.965 -6.363 37.136 1.00 91.12 307 ARG A C 1
ATOM 2400 O O . ARG A 1 307 ? -14.933 -6.996 36.725 1.00 91.12 307 ARG A O 1
ATOM 2407 N N . LYS A 1 308 ? -14.059 -5.421 38.083 1.00 90.56 308 LYS A N 1
ATOM 2408 C CA . LYS A 1 308 ? -15.342 -4.984 38.657 1.00 90.56 308 LYS A CA 1
ATOM 2409 C C . LYS A 1 308 ? -16.228 -4.332 37.595 1.00 90.56 308 LYS A C 1
ATOM 2411 O O . LYS A 1 308 ? -17.370 -4.750 37.452 1.00 90.56 308 LYS A O 1
ATOM 2416 N N . LYS A 1 309 ? -15.680 -3.401 36.800 1.00 90.81 309 LYS A N 1
ATOM 2417 C CA . LYS A 1 309 ? -16.400 -2.755 35.687 1.00 90.81 309 LYS A CA 1
ATOM 2418 C C . LYS A 1 309 ? -16.976 -3.797 34.716 1.00 90.81 309 LYS A C 1
ATOM 2420 O O . LYS A 1 309 ? -18.168 -3.787 34.433 1.00 90.81 309 LYS A O 1
ATOM 2425 N N . LEU A 1 310 ? -16.166 -4.757 34.268 1.00 90.31 310 LEU A N 1
ATOM 2426 C CA . LEU A 1 310 ? -16.604 -5.828 33.362 1.00 90.31 310 LEU A CA 1
ATOM 2427 C C . LEU A 1 310 ? -17.693 -6.727 33.981 1.00 90.31 310 LEU A C 1
ATOM 2429 O O . LEU A 1 310 ? -18.633 -7.119 33.294 1.00 90.31 310 LEU A O 1
ATOM 2433 N N . ALA A 1 311 ? -17.605 -7.034 35.279 1.00 88.88 311 ALA A N 1
ATOM 2434 C CA . ALA A 1 311 ? -18.632 -7.808 35.981 1.00 88.88 311 ALA A CA 1
ATOM 2435 C C . ALA A 1 311 ? -19.965 -7.042 36.115 1.00 88.88 311 ALA A C 1
ATOM 2437 O O . ALA A 1 311 ? -21.040 -7.629 35.946 1.00 88.88 311 ALA A O 1
ATOM 2438 N N . SER A 1 312 ? -19.909 -5.731 36.365 1.00 87.06 312 SER A N 1
ATOM 2439 C CA . SER A 1 312 ? -21.087 -4.855 36.371 1.00 87.06 312 SER A CA 1
ATOM 2440 C C . SER A 1 312 ? -21.750 -4.788 34.991 1.00 87.06 312 SER A C 1
ATOM 2442 O O . SER A 1 312 ? -22.970 -4.947 34.898 1.00 87.06 312 SER A O 1
ATOM 2444 N N . ALA A 1 313 ? -20.959 -4.630 33.918 1.00 86.38 313 ALA A N 1
ATOM 2445 C CA . ALA A 1 313 ? -21.448 -4.641 32.535 1.00 86.38 313 ALA A CA 1
ATOM 2446 C C . ALA A 1 313 ? -22.209 -5.938 32.226 1.00 86.38 313 ALA A C 1
ATOM 2448 O O . ALA A 1 313 ? -23.348 -5.902 31.756 1.00 86.38 313 ALA A O 1
ATOM 2449 N N . ARG A 1 314 ? -21.621 -7.079 32.607 1.00 85.38 314 ARG A N 1
ATOM 2450 C CA . ARG A 1 314 ? -22.229 -8.404 32.459 1.00 85.38 314 ARG A CA 1
ATOM 2451 C C . ARG A 1 314 ? -23.570 -8.532 33.166 1.00 85.38 314 ARG A C 1
ATOM 2453 O O . ARG A 1 314 ? -24.550 -8.959 32.564 1.00 85.38 314 ARG A O 1
ATOM 2460 N N . THR A 1 315 ? -23.626 -8.130 34.431 1.00 84.31 315 THR A N 1
ATOM 2461 C CA . THR A 1 315 ? -24.859 -8.216 35.225 1.00 84.31 315 THR A CA 1
ATOM 2462 C C . THR A 1 315 ? -25.975 -7.366 34.604 1.00 84.31 315 THR A C 1
ATOM 2464 O O . THR A 1 315 ? -27.143 -7.753 34.614 1.00 84.31 315 THR A O 1
ATOM 2467 N N . ARG A 1 316 ? -25.634 -6.204 34.026 1.00 82.25 316 ARG A N 1
ATOM 2468 C CA . ARG A 1 316 ? -26.598 -5.344 33.324 1.00 82.25 316 ARG A CA 1
ATOM 2469 C C . ARG A 1 316 ? -27.052 -5.918 31.985 1.00 82.25 316 ARG A C 1
ATOM 2471 O O . ARG A 1 316 ? -28.238 -5.801 31.678 1.00 82.25 316 ARG A O 1
ATOM 2478 N N . ALA A 1 317 ? -26.159 -6.548 31.225 1.00 80.00 317 ALA A N 1
ATOM 2479 C CA . ALA A 1 317 ? -26.533 -7.260 30.006 1.00 80.00 317 ALA A CA 1
ATOM 2480 C C . ALA A 1 317 ? -27.586 -8.339 30.309 1.00 80.00 317 ALA A C 1
ATOM 2482 O O . ALA A 1 317 ? -28.647 -8.364 29.694 1.00 80.00 317 ALA A O 1
ATOM 2483 N N . GLU A 1 318 ? -27.339 -9.162 31.333 1.00 74.38 318 GLU A N 1
ATOM 2484 C CA . GLU A 1 318 ? -28.248 -10.238 31.753 1.00 74.38 318 GLU A CA 1
ATOM 2485 C C . GLU A 1 318 ? -29.614 -9.694 32.222 1.00 74.38 318 GLU A C 1
ATOM 2487 O O . GLU A 1 318 ? -30.657 -10.213 31.828 1.00 74.38 318 GLU A O 1
ATOM 2492 N N . ARG A 1 319 ? -29.638 -8.600 33.000 1.00 66.69 319 ARG A N 1
ATOM 2493 C CA . ARG A 1 319 ? -30.891 -7.964 33.459 1.00 66.69 319 ARG A CA 1
ATOM 2494 C C . ARG A 1 319 ? -31.707 -7.320 32.340 1.00 66.69 319 ARG A C 1
ATOM 2496 O O . ARG A 1 319 ? -32.931 -7.350 32.410 1.00 66.69 319 ARG A O 1
ATOM 2503 N N . THR A 1 320 ? -31.055 -6.718 31.348 1.00 60.06 320 THR A N 1
ATOM 2504 C CA . THR A 1 320 ? -31.754 -6.049 30.236 1.00 60.06 320 THR A CA 1
ATOM 2505 C C . THR A 1 320 ? -32.445 -7.078 29.344 1.00 60.06 320 THR A C 1
ATOM 2507 O O . THR A 1 320 ? -33.594 -6.879 28.968 1.00 60.06 320 THR A O 1
ATOM 2510 N N . VAL A 1 321 ? -31.801 -8.227 29.114 1.00 54.78 321 VAL A N 1
ATOM 2511 C CA . VAL A 1 321 ? -32.388 -9.359 28.378 1.00 54.78 321 VAL A CA 1
ATOM 2512 C C . VAL A 1 321 ? -33.605 -9.950 29.105 1.00 54.78 321 VAL A C 1
ATOM 2514 O O . VAL A 1 321 ? -34.585 -10.307 28.465 1.00 54.78 321 VAL A O 1
ATOM 2517 N N . LEU A 1 322 ? -33.580 -10.018 30.440 1.00 52.25 322 LEU A N 1
ATOM 2518 C CA . LEU A 1 322 ? -34.718 -10.488 31.249 1.00 52.25 322 LEU A CA 1
ATOM 2519 C C . LEU A 1 322 ? -35.854 -9.447 31.363 1.00 52.25 322 LEU A C 1
ATOM 2521 O O . LEU A 1 322 ? -36.970 -9.785 31.742 1.00 52.25 322 LEU A O 1
ATOM 2525 N N . GLY A 1 323 ? -35.582 -8.175 31.054 1.00 47.34 323 GLY A N 1
ATOM 2526 C CA . GLY A 1 323 ? -36.512 -7.055 31.211 1.00 47.34 323 GLY A CA 1
ATOM 2527 C C . GLY A 1 323 ? -37.560 -6.895 30.104 1.00 47.34 323 GLY A C 1
ATOM 2528 O O . GLY A 1 323 ? -38.455 -6.065 30.266 1.00 47.34 323 GLY A O 1
ATOM 2529 N N . GLU A 1 324 ? -37.501 -7.675 29.017 1.00 48.31 324 GLU A N 1
ATOM 2530 C CA . GLU A 1 324 ? -38.527 -7.668 27.954 1.00 48.31 324 GLU A CA 1
ATOM 2531 C C . GLU A 1 324 ? -39.913 -8.169 28.426 1.00 48.31 324 GLU A C 1
ATOM 2533 O O . GLU A 1 324 ? -40.897 -7.981 27.720 1.00 48.31 324 GLU A O 1
ATOM 2538 N N . GLU A 1 325 ? -40.060 -8.695 29.651 1.00 43.97 325 GLU A N 1
ATOM 2539 C CA . GLU A 1 325 ? -41.383 -8.908 30.280 1.00 43.97 325 GLU A CA 1
ATOM 2540 C C . GLU A 1 325 ? -42.092 -7.600 30.696 1.00 43.97 325 GLU A C 1
ATOM 2542 O O . GLU A 1 325 ? -43.245 -7.623 31.124 1.00 43.97 325 GLU A O 1
ATOM 2547 N N . ARG A 1 326 ? -41.441 -6.435 30.558 1.00 43.59 326 ARG A N 1
ATOM 2548 C CA . ARG A 1 326 ? -42.022 -5.102 30.810 1.00 43.59 326 ARG A CA 1
ATOM 2549 C C . ARG A 1 326 ? -42.328 -4.314 29.529 1.00 43.59 326 ARG A C 1
ATOM 2551 O O . ARG A 1 326 ? -42.201 -3.092 29.496 1.00 43.59 326 ARG A O 1
ATOM 2558 N N . VAL A 1 327 ? -42.763 -4.992 28.470 1.00 48.47 327 VAL A N 1
ATOM 2559 C CA . VAL A 1 327 ? -43.307 -4.327 27.276 1.00 48.47 327 VAL A CA 1
ATOM 2560 C C . VAL A 1 327 ? -44.777 -3.969 27.533 1.00 48.47 327 VAL A C 1
ATOM 2562 O O . VAL A 1 327 ? -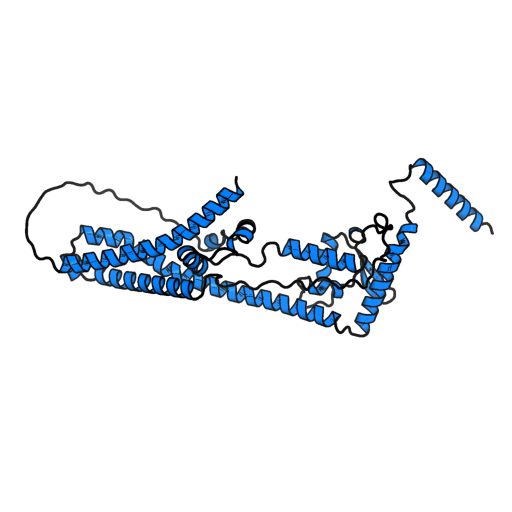45.660 -4.804 27.383 1.00 48.47 327 VAL A O 1
ATOM 2565 N N . ILE A 1 328 ? -45.038 -2.725 27.951 1.00 49.50 328 ILE A N 1
ATOM 2566 C CA . ILE A 1 328 ? -46.401 -2.208 28.210 1.00 49.50 328 ILE A CA 1
ATOM 2567 C C . ILE A 1 328 ? -47.163 -1.941 26.895 1.00 49.50 328 ILE A C 1
ATOM 2569 O O . ILE A 1 328 ? -48.385 -1.993 26.873 1.00 49.50 328 ILE A O 1
ATOM 2573 N N . TYR A 1 329 ? -46.457 -1.733 25.778 1.00 43.28 329 TYR A N 1
ATOM 2574 C CA . TYR A 1 329 ? -47.060 -1.566 24.453 1.00 43.28 329 TYR A CA 1
ATOM 2575 C C . TYR A 1 329 ? -46.318 -2.415 23.419 1.00 43.28 329 TYR A C 1
ATOM 2577 O O . TYR A 1 329 ? -45.138 -2.198 23.149 1.00 43.28 329 TYR A O 1
ATOM 2585 N N . SER A 1 330 ? -47.019 -3.394 22.848 1.00 46.81 330 SER A N 1
ATOM 2586 C CA . SER A 1 330 ? -46.516 -4.318 21.827 1.00 46.81 330 SER A CA 1
ATOM 2587 C C . SER A 1 330 ? -47.281 -4.087 20.526 1.00 46.81 330 SER A C 1
ATOM 2589 O O . SER A 1 330 ? -48.498 -4.178 20.501 1.00 46.81 330 SER A O 1
ATOM 2591 N N . THR A 1 331 ? -46.611 -3.850 19.401 1.00 53.41 331 THR A N 1
ATOM 2592 C CA . THR A 1 331 ? -47.282 -3.669 18.094 1.00 53.41 331 THR A CA 1
ATOM 2593 C C . THR A 1 331 ? -47.976 -4.930 17.561 1.00 53.41 331 THR A C 1
ATOM 2595 O O . THR A 1 331 ? -48.585 -4.886 16.496 1.00 53.41 331 THR A O 1
ATOM 2598 N N . GLN A 1 332 ? -47.881 -6.054 18.278 1.00 52.44 332 GLN A N 1
ATOM 2599 C CA . GLN A 1 332 ? -48.509 -7.326 17.914 1.00 52.44 332 GLN A CA 1
ATOM 2600 C C . GLN A 1 332 ? -49.869 -7.550 18.590 1.00 52.44 332 GLN A C 1
ATOM 2602 O O . GLN A 1 332 ? -50.583 -8.465 18.192 1.00 52.44 332 GLN A O 1
ATOM 2607 N N . LYS A 1 333 ? -50.230 -6.740 19.595 1.00 53.62 333 LYS A N 1
ATOM 2608 C CA . LYS A 1 333 ? -51.551 -6.783 20.241 1.00 53.62 333 LYS A CA 1
ATOM 2609 C C . LYS A 1 333 ? -52.436 -5.663 19.695 1.00 53.62 333 LYS A C 1
ATOM 2611 O O . LYS A 1 333 ? -51.965 -4.553 19.460 1.00 53.62 333 LYS A O 1
ATOM 2616 N N . GLU A 1 334 ? -53.710 -5.967 19.483 1.00 52.34 334 GLU A N 1
ATOM 2617 C CA . GLU A 1 334 ? -54.698 -5.018 18.974 1.00 52.34 334 GLU A CA 1
ATOM 2618 C C . GLU A 1 334 ? -54.905 -3.877 19.991 1.00 52.34 334 GLU A C 1
ATOM 2620 O O . GLU A 1 334 ? -54.987 -4.121 21.194 1.00 52.34 334 GLU A O 1
ATOM 2625 N N . VAL A 1 335 ? -54.967 -2.622 19.525 1.00 56.28 335 VAL A N 1
ATOM 2626 C CA . VAL A 1 335 ? -55.005 -1.408 20.379 1.00 56.28 335 VAL A CA 1
ATOM 2627 C C . VAL A 1 335 ? -56.140 -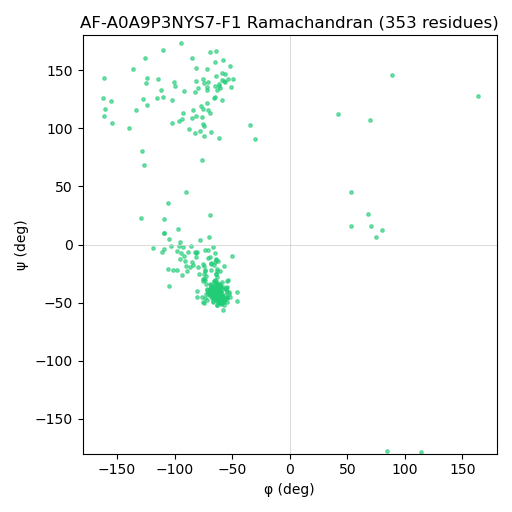1.459 21.415 1.00 56.28 335 VAL A C 1
ATOM 2629 O O . VAL A 1 335 ? -55.990 -0.973 22.533 1.00 56.28 335 VAL A O 1
ATOM 2632 N N . ALA A 1 336 ? -57.251 -2.117 21.077 1.00 58.28 336 ALA A N 1
ATOM 2633 C CA . ALA A 1 336 ? -58.398 -2.277 21.965 1.00 58.28 336 ALA A CA 1
ATOM 2634 C C . ALA A 1 336 ? -58.120 -3.181 23.184 1.00 58.28 336 ALA A C 1
ATOM 2636 O O . ALA A 1 336 ? -58.630 -2.906 24.269 1.00 58.28 336 ALA A O 1
ATOM 2637 N N . GLU A 1 337 ? -57.301 -4.230 23.041 1.00 57.41 337 GLU A N 1
ATOM 2638 C CA . GLU A 1 337 ? -56.905 -5.086 24.171 1.00 57.41 337 GLU A CA 1
ATOM 2639 C C . GLU A 1 337 ? -55.898 -4.378 25.090 1.00 57.41 337 GLU A C 1
ATOM 2641 O O . GLU A 1 337 ? -55.898 -4.591 26.302 1.00 57.41 337 GLU A O 1
ATOM 2646 N N . GLN A 1 338 ? -55.075 -3.487 24.531 1.00 54.91 338 GLN A N 1
ATOM 2647 C CA . GLN A 1 338 ? -54.063 -2.733 25.278 1.00 54.91 338 GLN A CA 1
ATOM 2648 C C . GLN A 1 338 ? -54.682 -1.672 26.186 1.00 54.91 338 GLN A C 1
ATOM 2650 O O . GLN A 1 338 ? -54.285 -1.544 27.344 1.00 54.91 338 GLN A O 1
ATOM 2655 N N . ASP A 1 339 ? -55.700 -0.965 25.692 1.00 60.75 339 ASP A N 1
ATOM 2656 C CA . ASP A 1 339 ? -56.451 0.013 26.484 1.00 60.75 339 ASP A CA 1
ATOM 2657 C C . ASP A 1 339 ? -57.209 -0.645 27.650 1.00 60.75 339 ASP A C 1
ATOM 2659 O O . ASP A 1 339 ? -57.379 -0.033 28.707 1.00 60.75 339 ASP A O 1
ATOM 2663 N N . LEU A 1 340 ? -57.650 -1.897 27.490 1.00 65.31 340 LEU A N 1
ATOM 2664 C CA . LEU A 1 340 ? -58.299 -2.668 28.555 1.00 65.31 340 LEU A CA 1
ATOM 2665 C C . LEU A 1 340 ? -57.298 -3.092 29.640 1.00 65.31 340 LEU A C 1
ATOM 2667 O O . LEU A 1 340 ? -57.555 -2.857 30.822 1.00 65.31 340 LEU A O 1
ATOM 2671 N N . GLU A 1 341 ? -56.139 -3.640 29.258 1.00 62.66 341 GLU A N 1
ATOM 2672 C CA . GLU A 1 341 ? -55.081 -4.028 30.206 1.00 62.66 341 GLU A CA 1
ATOM 2673 C C . GLU A 1 341 ? -54.524 -2.813 30.977 1.00 62.66 341 GLU A C 1
ATOM 2675 O O . GLU A 1 341 ? -54.305 -2.897 32.190 1.00 62.66 341 GLU A O 1
ATOM 2680 N N . ALA A 1 342 ? -54.363 -1.659 30.316 1.00 62.34 342 ALA A N 1
ATOM 2681 C CA . ALA A 1 342 ? -53.921 -0.415 30.951 1.00 62.34 342 ALA A CA 1
ATOM 2682 C C . ALA A 1 342 ? -54.926 0.097 32.001 1.00 62.34 342 ALA A C 1
ATOM 2684 O O . ALA A 1 342 ? -54.538 0.444 33.119 1.00 62.34 342 ALA A O 1
ATOM 2685 N N . ARG A 1 343 ? -56.229 0.067 31.687 1.00 66.88 343 ARG A N 1
ATOM 2686 C CA . ARG A 1 343 ? -57.301 0.477 32.613 1.00 66.88 343 ARG A CA 1
ATOM 2687 C C . ARG A 1 343 ? -57.461 -0.475 33.796 1.00 66.88 343 ARG A C 1
ATOM 2689 O O . ARG A 1 343 ? -57.708 -0.034 34.920 1.00 66.88 343 ARG A O 1
ATOM 2696 N N . GLU A 1 344 ? -57.309 -1.780 33.580 1.00 71.00 344 GLU A N 1
ATOM 2697 C CA . GLU A 1 344 ? -57.306 -2.755 34.676 1.00 71.00 344 GLU A CA 1
ATOM 2698 C C . GLU A 1 344 ? -56.103 -2.567 35.605 1.00 71.00 344 GLU A C 1
ATOM 2700 O O . GLU A 1 344 ? -56.223 -2.720 36.826 1.00 71.00 344 GLU A O 1
ATOM 2705 N N . TRP A 1 345 ? -54.946 -2.212 35.044 1.00 63.31 345 TRP A N 1
ATOM 2706 C CA . TRP A 1 345 ? -53.743 -1.925 35.812 1.00 63.31 345 TRP A CA 1
ATOM 2707 C C . TRP A 1 345 ? -53.890 -0.656 36.663 1.00 63.31 345 TRP A C 1
ATOM 2709 O O . TRP A 1 345 ? -53.595 -0.712 37.859 1.00 63.31 345 TRP A O 1
ATOM 2719 N N . GLU A 1 346 ? -54.426 0.435 36.105 1.00 69.19 346 GLU A N 1
ATOM 2720 C CA . GLU A 1 346 ? -54.757 1.663 36.850 1.00 69.19 346 GLU A CA 1
ATOM 2721 C C . GLU A 1 346 ? -55.763 1.384 37.975 1.00 69.19 346 GLU A C 1
ATOM 2723 O O . GLU A 1 346 ? -55.528 1.755 39.125 1.00 69.19 346 GLU A O 1
ATOM 2728 N N . SER A 1 347 ? -56.811 0.598 37.705 1.00 70.06 347 SER A N 1
ATOM 2729 C CA . SER A 1 347 ? -57.785 0.192 38.730 1.00 70.06 347 SER A CA 1
ATOM 2730 C C . SER A 1 347 ? -57.149 -0.597 39.886 1.00 70.06 347 SER A C 1
ATOM 2732 O O . SER A 1 347 ? -57.533 -0.443 41.049 1.00 70.06 347 SER A O 1
ATOM 2734 N N . ARG A 1 348 ? -56.153 -1.448 39.600 1.00 69.56 348 ARG A N 1
ATOM 2735 C CA . ARG A 1 348 ? -55.377 -2.166 40.631 1.00 69.56 348 ARG A CA 1
ATOM 2736 C C . ARG A 1 348 ? -54.380 -1.263 41.355 1.00 69.56 348 ARG A C 1
ATOM 2738 O O . ARG A 1 348 ? -53.977 -1.588 42.475 1.00 69.56 348 ARG A O 1
ATOM 2745 N N . PHE A 1 349 ? -53.932 -0.185 40.724 1.00 61.66 349 PHE A N 1
ATOM 2746 C CA . PHE A 1 349 ? -53.037 0.795 41.326 1.00 61.66 349 PHE A CA 1
ATOM 2747 C C . PHE A 1 349 ? -53.795 1.661 42.339 1.00 61.66 349 PHE A C 1
ATOM 2749 O O . PHE A 1 349 ? -53.379 1.742 43.494 1.00 61.66 349 PHE A O 1
ATOM 2756 N N . ASP A 1 350 ? -54.977 2.154 41.969 1.00 69.19 350 ASP A N 1
ATOM 2757 C CA . ASP A 1 350 ? -55.846 2.943 42.850 1.00 69.19 350 ASP A CA 1
ATOM 2758 C C . ASP A 1 350 ? -56.340 2.143 44.061 1.00 69.19 350 ASP A C 1
ATOM 2760 O O . ASP A 1 350 ? -56.334 2.636 45.189 1.00 69.19 350 ASP A O 1
ATOM 2764 N N . LYS A 1 351 ? -56.682 0.861 43.871 1.00 65.81 351 LYS A N 1
ATOM 2765 C CA . LYS A 1 351 ? -57.081 -0.031 44.978 1.00 65.81 351 LYS A CA 1
ATOM 2766 C C . LYS A 1 351 ? -55.967 -0.291 45.994 1.00 65.81 351 LYS A C 1
ATOM 2768 O O . LYS A 1 351 ? -56.267 -0.606 47.140 1.00 65.81 351 LYS A O 1
ATOM 2773 N N . ARG A 1 352 ? -54.694 -0.180 45.597 1.00 57.88 352 ARG A N 1
ATOM 2774 C CA . ARG A 1 352 ? -53.542 -0.357 46.500 1.00 57.88 352 ARG A CA 1
ATOM 2775 C C . ARG A 1 352 ? -53.176 0.907 47.274 1.00 57.88 352 ARG A C 1
ATOM 2777 O O . ARG A 1 352 ? -52.455 0.794 48.253 1.00 57.88 352 ARG A O 1
ATOM 2784 N N . HIS A 1 353 ? -53.681 2.069 46.865 1.00 54.50 353 HIS A N 1
ATOM 2785 C CA . HIS A 1 353 ? -53.492 3.346 47.560 1.00 54.50 353 HIS A CA 1
ATOM 2786 C C . HIS A 1 353 ? -54.645 3.709 48.516 1.00 54.50 353 HIS A C 1
ATOM 2788 O O . HIS A 1 353 ? -54.616 4.776 49.124 1.00 54.50 353 HIS A O 1
ATOM 2794 N N . GLN A 1 354 ? -55.652 2.837 48.655 1.00 51.16 354 GLN A N 1
ATOM 2795 C CA . GLN A 1 354 ? -56.789 2.998 49.578 1.00 51.16 354 GLN A CA 1
ATOM 2796 C C . GLN A 1 354 ? -56.766 2.023 50.776 1.00 51.16 354 GLN A C 1
ATOM 2798 O O . GLN A 1 354 ? -57.740 1.955 51.526 1.00 51.16 354 GLN A O 1
ATOM 2803 N N . LEU A 1 355 ? -55.662 1.294 50.969 1.00 43.81 355 LEU A N 1
ATOM 2804 C CA . LEU A 1 355 ? -55.303 0.570 52.196 1.00 43.81 355 LEU A CA 1
ATOM 2805 C C . LEU A 1 355 ? -54.049 1.219 52.780 1.00 43.81 355 LEU A C 1
ATOM 2807 O O . LEU A 1 355 ? -53.947 1.255 54.025 1.00 43.81 355 LEU A O 1
#

Foldseek 3Di:
DVLVVLLVVVVVVLLVLLVVLVVLLCLLVVLVVLLVVLLPDDDDDDDDDDDDDDDDDPDDDPPDDPVCVCVVQDLPRLPPNVVPPVVDAQDLSNLLSCLQPNRHFPCRCVVVVLLVLLLQQCLLLLQKAALLSSQLSFQDDPDCPVSVRCVVVCVVQVWDWDADPVGGIMIGRVNSNDDPPPPVPDDDDSDNPDDRPPGSAGDAGDLGPHDPVSNVVSVVSLVSLQVSLVVSVVLLVDVSSDVSSDDVSSVVSVVCSVVSNVSSVSSPVSSVVVVVVSVVVRVVSVVSNVSSVVSVVCVVVPDPVVVVSRVVSSVVSVVVSVCPVPCLDDPVDDPVVSVVVVVVVVVVVVVVVVD

Solvent-accessible surface area (backbone atoms only — not comparable to full-atom values): 20826 Å² total; per-residue (Å²): 108,74,68,58,52,52,52,51,52,51,52,50,52,30,43,51,55,25,49,48,53,53,49,48,39,50,54,40,53,52,50,46,49,50,50,54,53,41,63,70,66,88,78,92,82,83,90,82,92,80,90,80,84,90,76,91,79,85,73,84,82,77,82,77,56,79,74,61,70,60,68,80,72,52,80,74,65,51,70,68,53,56,80,69,48,79,82,50,85,74,50,68,34,46,17,38,31,17,53,43,75,34,82,66,72,73,52,69,65,45,66,64,51,41,53,52,50,50,51,49,38,38,36,41,33,48,14,23,40,42,63,68,78,51,42,24,61,50,83,72,61,94,75,62,88,78,54,67,75,46,53,64,55,29,67,74,52,66,34,47,84,45,72,49,99,85,72,50,68,32,39,37,20,67,79,46,43,67,77,73,80,82,59,77,86,60,97,68,76,91,46,68,79,50,76,72,64,80,79,63,69,80,63,66,75,68,72,45,84,42,54,69,68,51,38,51,49,39,51,50,53,48,51,52,35,38,51,42,49,52,50,45,56,52,48,75,68,35,68,71,49,49,69,51,46,33,70,69,59,52,52,54,53,59,68,47,43,65,59,52,51,52,50,46,49,47,63,53,50,49,29,52,55,46,50,56,54,48,51,58,52,33,55,53,51,49,57,53,38,47,54,19,50,51,38,46,49,46,67,77,61,52,50,77,68,54,47,50,52,53,52,52,30,47,54,49,12,57,50,56,69,67,47,67,82,70,64,88,76,55,96,88,56,60,70,72,61,50,57,50,54,52,51,54,49,50,55,57,51,56,60,63,73,75,115

pLDDT: mean 74.88, std 20.08, range [29.23, 97.19]

Radius of gyration: 34.94 Å; Cα contacts (8 Å, |Δi|>4): 280; chains: 1; bounding box: 90×47×109 Å

Mean predicted aligned error: 14.41 Å

Secondary structure (DSSP, 8-state):
-HHHHHHHHHHHHHHHHHHHHHHHHHHHHHHHHHHHHTTS-------------------------GGGGGGG--HHHHHHHHHHHTTSPPPHHHHHHHHHH-S--TTTTHHHHHHHHHHHHHHHTTTEE-HHHHGGGS---S--TT-GGGHHHHHHHT-EEEE-TT--EEEE-GGGS--TTS-TTS-----TTSPPPPP--PPPPPS--S-HHHHHHHHHHHHHHHHHHHHHHHHTT-HHHHHHH-HHHHHHHHHHHHHHHHHHHHHHHHHHHHHHHHHHHHHHHHHHHHHHHHHHHHHHS--HHHHHHHHHHHHHHHHHHHGGGG-S--TTS-HHHHHHHHHHHHHHHHHHS--

Sequence (355 aa):
MAAQAKAAAGYAMRVSFGTALVASVVVVYTSIFLLMTSAQGDSDERRGRGRGHYHHYRGPTFFFNVADLLWYWDPGYHRRVRSELQLREMTFLESVFSFVFGDGDPNDGREQHRWKVIGEAISSRGGVVAAQEIAPYLDLPEDTSHESYMLPVLQQFQGTPLVDDQGHIFYSFPLLQRSASQHASSSSSPSYSRALPPLFIENTWSFSDAPPTKRALAVGLGIINVVGVLVLSSMLRNPAIIRKAGPPLVSMIQGFMPALQAYSVAFFVIPLCRWAVLSSTNSAIEARNQRRRESAHILSQPSPHLRKKLASARTRAERTVLGEERVIYSTQKEVAEQDLEAREWESRFDKRHQL